Protein AF-A0A7V3A905-F1 (afdb_monomer)

Radius of gyration: 18.14 Å; Cα contacts (8 Å, |Δi|>4): 372; chains: 1; bounding box: 50×47×57 Å

Sequence (217 aa):
MPVSRWRWLVGSDVRSVKKRKPVKSRKPGTALLIIDWQRFFIDPHSPAFIRETVKVRSRLEALINLFQEARLPVLASTHSNRADDDNNFLKFYGRVIKRESKWSALAPPLNSLKNLKTFEKETYSAFESPGLCRFLKAHKIKRILLAGVQTDRCVLASALSGFDRGFEIMVAADVCSSRSKFRHRMALNLMKTSCARVLKVAELERLFRSQATDEEK

Foldseek 3Di:
DDPVPCPPVDPPVDDDDPDDDDDQALDQQEEEEAEAQFCCAPPPPHPNHQVCLVVQQVLVVVVVVLCVVSVHHYAYEFEFDDPPDPDPCCVPVVDTHHPPDSRRHHDPPVNVDPPHHYFYDNALASVRTPCPVVVSVVSNHQEYEYAYDDLLTSVLNNQVVCQVVRHAYEYQLSRHHHNDPVSSVVSLVCSVVPGYHYDHSVRSVVSNVVVVVVVVD

Structure (mmCIF, N/CA/C/O backbone):
data_AF-A0A7V3A905-F1
#
_entry.id   AF-A0A7V3A905-F1
#
loop_
_atom_site.group_PDB
_atom_site.id
_atom_site.type_symbol
_atom_site.label_atom_id
_atom_site.label_alt_id
_atom_site.label_comp_id
_atom_site.label_asym_id
_atom_site.label_entity_id
_atom_site.label_seq_id
_atom_site.pdbx_PDB_ins_code
_atom_site.Cartn_x
_atom_site.Cartn_y
_atom_site.Cartn_z
_atom_site.occupancy
_atom_site.B_iso_or_equiv
_atom_site.auth_seq_id
_atom_site.auth_comp_id
_atom_site.auth_asym_id
_atom_site.auth_atom_id
_atom_site.pdbx_PDB_model_num
ATOM 1 N N . MET A 1 1 ? -6.348 28.585 -3.015 1.00 37.66 1 MET A N 1
ATOM 2 C CA . MET A 1 1 ? -7.689 29.123 -2.692 1.00 37.66 1 MET A CA 1
ATOM 3 C C . MET A 1 1 ? -8.168 28.517 -1.376 1.00 37.66 1 MET A C 1
ATOM 5 O O . MET A 1 1 ? -8.061 27.302 -1.238 1.00 37.66 1 MET A O 1
ATOM 9 N N . PRO A 1 2 ? -8.616 29.312 -0.390 1.00 39.47 2 PRO A N 1
ATOM 10 C CA . PRO A 1 2 ? -9.008 28.792 0.915 1.00 39.47 2 PRO A CA 1
ATOM 11 C C . PRO A 1 2 ? -10.375 28.092 0.847 1.00 39.47 2 PRO A C 1
ATOM 13 O O . PRO A 1 2 ? -11.338 28.610 0.289 1.00 39.47 2 PRO A O 1
ATOM 16 N N . VAL A 1 3 ? -10.451 26.903 1.448 1.00 49.06 3 VAL A N 1
ATOM 17 C CA . VAL A 1 3 ? -11.607 25.977 1.470 1.00 49.06 3 VAL A CA 1
ATOM 18 C C . VAL A 1 3 ? -12.817 26.544 2.246 1.00 49.06 3 VAL A C 1
ATOM 20 O O . VAL A 1 3 ? -13.879 25.933 2.307 1.00 49.06 3 VAL A O 1
ATOM 23 N N . SER A 1 4 ? -12.693 27.735 2.837 1.00 47.28 4 SER A N 1
ATOM 24 C CA . SER A 1 4 ? -13.707 28.362 3.691 1.00 47.28 4 SER A CA 1
ATOM 25 C C . SER A 1 4 ? -14.954 28.856 2.947 1.00 47.28 4 SER A C 1
ATOM 27 O O . SER A 1 4 ? -15.984 29.056 3.587 1.00 47.28 4 SER A O 1
ATOM 29 N N . ARG A 1 5 ? -14.902 29.021 1.618 1.00 42.28 5 ARG A N 1
ATOM 30 C CA . ARG A 1 5 ? -15.988 29.647 0.839 1.00 42.28 5 ARG A CA 1
ATOM 31 C C . ARG A 1 5 ? -17.140 28.702 0.453 1.00 42.28 5 ARG A C 1
ATOM 33 O O . ARG A 1 5 ? -18.220 29.177 0.136 1.00 42.28 5 ARG A O 1
ATOM 40 N N . TRP A 1 6 ? -16.954 27.383 0.546 1.00 50.66 6 TRP A N 1
ATOM 41 C CA . TRP A 1 6 ? -17.965 26.381 0.149 1.00 50.66 6 TRP A CA 1
ATOM 42 C C . TRP A 1 6 ? -18.981 26.037 1.241 1.00 50.66 6 TRP A C 1
ATOM 44 O O . TRP A 1 6 ? -19.953 25.330 1.000 1.00 50.66 6 TRP A O 1
ATOM 54 N N . ARG A 1 7 ? -18.762 26.525 2.463 1.00 47.62 7 ARG A N 1
ATOM 55 C CA . ARG A 1 7 ? -19.517 26.102 3.647 1.00 47.62 7 ARG A CA 1
ATOM 56 C C . ARG A 1 7 ? -20.931 26.697 3.731 1.00 47.62 7 ARG A C 1
ATOM 58 O O . ARG A 1 7 ? -21.719 26.220 4.535 1.00 47.62 7 ARG A O 1
ATOM 65 N N . TRP A 1 8 ? -21.234 27.691 2.896 1.00 47.66 8 TRP A N 1
ATOM 66 C CA . TRP A 1 8 ? -22.524 28.390 2.842 1.00 47.66 8 TRP A CA 1
ATOM 67 C C . TRP A 1 8 ? -23.390 28.006 1.631 1.00 47.66 8 TRP A C 1
ATOM 69 O O . TRP A 1 8 ? -24.522 28.456 1.541 1.00 47.66 8 TRP A O 1
ATOM 79 N N . LEU A 1 9 ? -22.881 27.169 0.716 1.00 51.94 9 LEU A N 1
ATOM 80 C CA . LEU A 1 9 ? -23.610 26.708 -0.480 1.00 51.94 9 LEU A CA 1
ATOM 81 C C . LEU A 1 9 ? -24.230 25.312 -0.316 1.00 51.94 9 LEU A C 1
ATOM 83 O O . LEU A 1 9 ? -24.780 24.758 -1.262 1.00 51.94 9 LEU A O 1
ATOM 87 N N . VAL A 1 10 ? -24.116 24.715 0.868 1.00 57.34 10 VAL A N 1
ATOM 88 C CA . VAL A 1 10 ? -24.663 23.388 1.149 1.00 57.34 10 VAL A CA 1
ATOM 89 C C . VAL A 1 10 ? -26.077 23.551 1.696 1.00 57.34 10 VAL A C 1
ATOM 91 O O . VAL A 1 10 ? -26.247 23.962 2.842 1.00 57.34 10 VAL A O 1
ATOM 94 N N . GLY A 1 11 ? -27.077 23.279 0.850 1.00 57.03 11 GLY A N 1
ATOM 95 C CA . GLY A 1 11 ? -28.489 23.237 1.240 1.00 57.03 11 GLY A CA 1
ATOM 96 C C . GLY A 1 11 ? -28.767 22.204 2.342 1.00 57.03 11 GLY A C 1
ATOM 97 O O . GLY A 1 11 ? -27.899 21.398 2.689 1.00 57.03 11 GLY A O 1
ATOM 98 N N . SER A 1 12 ? -29.987 22.215 2.886 1.00 62.53 12 SER A N 1
ATOM 99 C CA . SER A 1 12 ? -30.439 21.344 3.990 1.00 62.53 12 SER A CA 1
ATOM 100 C C . SER A 1 12 ? -30.233 19.844 3.749 1.00 62.53 12 SER A C 1
ATOM 102 O O . SER A 1 12 ? -30.140 19.081 4.711 1.00 62.53 12 SER A O 1
ATOM 104 N N . ASP A 1 13 ? -30.094 19.432 2.489 1.00 71.94 13 ASP A N 1
ATOM 105 C CA . ASP A 1 13 ? -29.938 18.033 2.083 1.00 71.94 13 ASP A CA 1
ATOM 106 C C . ASP A 1 13 ? -28.505 17.505 2.254 1.00 71.94 13 ASP A C 1
ATOM 108 O O . ASP A 1 13 ? -28.251 16.308 2.099 1.00 71.94 13 ASP A O 1
ATOM 112 N N . VAL A 1 14 ? -27.542 18.367 2.609 1.00 68.12 14 VAL A N 1
ATOM 113 C CA . VAL A 1 14 ? -26.149 17.962 2.822 1.00 68.12 14 VAL A CA 1
ATOM 114 C C . VAL A 1 14 ? -25.775 18.014 4.297 1.00 68.12 14 VAL A C 1
ATOM 116 O O . VAL A 1 14 ? -25.566 19.066 4.906 1.00 68.12 14 VAL A O 1
ATOM 119 N N . ARG A 1 15 ? -25.591 16.828 4.880 1.00 70.50 15 ARG A N 1
ATOM 120 C CA . ARG A 1 15 ? -25.125 16.680 6.259 1.00 70.50 15 ARG A CA 1
ATOM 121 C C . ARG A 1 15 ? -23.678 17.162 6.399 1.00 70.50 15 ARG A C 1
ATOM 123 O O . ARG A 1 15 ? -22.740 16.492 5.970 1.00 70.50 15 ARG A O 1
ATOM 130 N N . SER A 1 16 ? -23.479 18.287 7.084 1.00 65.50 16 SER A N 1
ATOM 131 C CA . SER A 1 16 ? -22.139 18.775 7.425 1.00 65.50 16 SER A CA 1
ATOM 132 C C . SER A 1 16 ? -21.606 18.131 8.714 1.00 65.50 16 SER A C 1
ATOM 134 O O . SER A 1 16 ? -22.307 18.001 9.719 1.00 65.50 16 SER A O 1
ATOM 136 N N . VAL A 1 17 ? -20.331 17.728 8.712 1.00 62.97 17 VAL A N 1
ATOM 137 C CA . VAL A 1 17 ? -19.617 17.297 9.926 1.00 62.97 17 VAL A CA 1
ATOM 138 C C . VAL A 1 17 ? -18.623 18.390 10.312 1.00 62.97 17 VAL A C 1
ATOM 140 O O . VAL A 1 17 ? -17.731 18.722 9.536 1.00 62.97 17 VAL A O 1
ATOM 143 N N . LYS A 1 18 ? -18.759 18.946 11.526 1.00 54.75 18 LYS A N 1
ATOM 144 C CA . LYS A 1 18 ? -18.011 20.139 11.970 1.00 54.75 18 LYS A CA 1
ATOM 145 C C . LYS A 1 18 ? -16.478 19.954 11.983 1.00 54.75 18 LYS A C 1
ATOM 147 O O . LYS A 1 18 ? -15.775 20.941 11.780 1.00 54.75 18 LYS A O 1
ATOM 152 N N . LYS A 1 19 ? -15.954 18.732 12.209 1.00 61.25 19 LYS A N 1
ATOM 153 C CA . LYS A 1 19 ? -14.511 18.373 12.184 1.00 61.25 19 LYS A CA 1
ATOM 154 C C . LYS A 1 19 ? -14.293 16.879 11.868 1.00 61.25 19 LYS A C 1
ATOM 156 O O . LYS A 1 19 ? -15.105 16.043 12.265 1.00 61.25 19 LYS A O 1
ATOM 161 N N . ARG A 1 20 ? -13.171 16.516 11.217 1.00 64.12 20 ARG A N 1
ATOM 162 C CA . ARG A 1 20 ? -12.731 15.105 11.094 1.00 64.12 20 ARG A CA 1
ATOM 163 C C . ARG A 1 20 ? -12.525 14.530 12.509 1.00 64.12 20 ARG A C 1
ATOM 165 O O . ARG A 1 20 ? -11.814 15.136 13.306 1.00 64.12 20 ARG A O 1
ATOM 172 N N . LYS A 1 21 ? -13.133 13.375 12.822 1.00 66.94 21 LYS A N 1
ATOM 173 C CA . LYS A 1 21 ? -12.984 12.675 14.122 1.00 66.94 21 LYS A CA 1
ATOM 174 C C . LYS A 1 21 ? -11.497 12.401 14.443 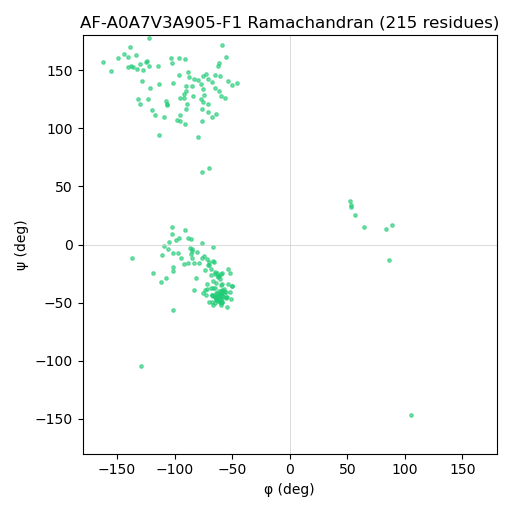1.00 66.94 21 LYS A C 1
ATOM 176 O O . LYS A 1 21 ? -10.693 12.403 13.517 1.00 66.94 21 LYS A O 1
ATOM 181 N N . PRO A 1 22 ? -11.076 12.127 15.686 1.00 66.75 22 PRO A N 1
ATOM 182 C CA . PRO A 1 22 ? -9.696 11.706 15.972 1.00 66.75 22 PRO A CA 1
ATOM 183 C C . PRO A 1 22 ? -9.326 10.378 15.284 1.00 66.75 22 PRO A C 1
ATOM 185 O O . PRO A 1 22 ? -10.206 9.597 14.914 1.00 66.75 22 PRO A O 1
ATOM 188 N N . VAL A 1 23 ? -8.024 10.150 15.060 1.00 68.56 23 VAL A N 1
ATOM 189 C CA . VAL A 1 23 ? -7.515 8.899 14.472 1.00 68.56 23 VAL A CA 1
ATOM 190 C C . VAL A 1 23 ? -7.674 7.798 15.512 1.00 68.56 23 VAL A C 1
ATOM 192 O O . VAL A 1 23 ? -7.109 7.877 16.598 1.00 68.56 23 VAL A O 1
ATOM 195 N N . LYS A 1 24 ? -8.418 6.749 15.183 1.00 68.81 24 LYS A N 1
ATOM 196 C CA . LYS A 1 24 ? -8.423 5.518 15.971 1.00 68.81 24 LYS A CA 1
ATOM 197 C C . LYS A 1 24 ? -7.463 4.593 15.243 1.00 68.81 24 LYS A C 1
ATOM 199 O O . LYS A 1 24 ? -7.815 4.170 14.154 1.00 68.81 24 LYS A O 1
ATOM 204 N N . SER A 1 25 ? -6.264 4.313 15.742 1.00 64.75 25 SER A N 1
ATOM 205 C CA . SER A 1 25 ? -5.291 3.483 15.006 1.00 64.75 25 SER A CA 1
ATOM 206 C C . SER A 1 25 ? -5.056 2.129 15.673 1.00 64.75 25 SER A C 1
ATOM 208 O O . SER A 1 25 ? -4.929 1.144 14.955 1.00 64.75 25 SER A O 1
ATOM 210 N N . ARG A 1 26 ? -5.141 2.039 17.006 1.00 69.81 26 ARG A N 1
ATOM 211 C CA . ARG A 1 26 ? -4.870 0.809 17.769 1.00 69.81 26 ARG A CA 1
ATOM 212 C C . ARG A 1 26 ? -6.090 -0.083 18.041 1.00 69.81 26 ARG A C 1
ATOM 214 O O . ARG A 1 26 ? -5.930 -1.253 18.343 1.00 69.81 26 ARG A O 1
ATOM 221 N N . LYS A 1 27 ? -7.320 0.427 17.899 1.00 71.31 27 LYS A N 1
ATOM 222 C CA . LYS A 1 27 ? -8.526 -0.364 18.227 1.00 71.31 27 LYS A CA 1
ATOM 223 C C . LYS A 1 27 ? -8.672 -1.629 17.355 1.00 71.31 27 LYS A C 1
ATOM 225 O O . LYS A 1 27 ? -8.320 -1.554 16.171 1.00 71.31 27 LYS A O 1
ATOM 230 N N . PRO A 1 28 ? -9.343 -2.690 17.844 1.00 74.81 28 PRO A N 1
ATOM 231 C CA . PRO A 1 28 ? -9.780 -3.820 17.024 1.00 74.81 28 PRO A CA 1
ATOM 232 C C . PRO A 1 28 ? -10.451 -3.383 15.712 1.00 74.81 28 PRO A C 1
ATOM 234 O O . PRO A 1 28 ? -11.204 -2.403 15.664 1.00 74.81 28 PRO A O 1
ATOM 237 N N . GLY A 1 29 ? -10.141 -4.082 14.620 1.00 88.00 29 GLY A N 1
ATOM 238 C CA . GLY A 1 29 ? -10.606 -3.726 13.278 1.00 88.00 29 GLY A CA 1
ATOM 239 C C . GLY A 1 29 ? -9.695 -2.760 12.504 1.00 88.00 29 GLY A C 1
ATOM 240 O O . GLY A 1 29 ? -10.166 -2.155 11.539 1.00 88.00 29 GLY A O 1
ATOM 241 N N . THR A 1 30 ? -8.431 -2.584 12.910 1.00 95.31 30 THR A N 1
ATOM 242 C CA . THR A 1 30 ? -7.376 -1.971 12.076 1.00 95.31 30 THR A CA 1
ATOM 243 C C . THR A 1 30 ? -6.476 -3.057 11.489 1.00 95.31 30 THR A C 1
ATOM 245 O O . THR A 1 30 ? -6.097 -3.965 12.218 1.00 95.31 30 THR A O 1
ATOM 248 N N . ALA A 1 31 ? -6.072 -2.933 10.224 1.00 97.69 31 ALA A N 1
ATOM 249 C CA . ALA A 1 31 ? -5.008 -3.743 9.623 1.00 97.69 31 ALA A CA 1
ATOM 250 C C . ALA A 1 31 ? -3.932 -2.864 8.962 1.00 97.69 31 ALA A C 1
ATOM 252 O O . ALA A 1 31 ? -4.234 -1.775 8.467 1.00 97.69 31 ALA A O 1
ATOM 253 N N . LEU A 1 32 ? -2.690 -3.348 8.937 1.00 98.25 32 LEU A N 1
ATOM 254 C CA . LEU A 1 32 ? -1.604 -2.813 8.113 1.00 98.25 32 LEU A CA 1
ATOM 255 C C . LEU A 1 32 ? -1.599 -3.567 6.783 1.00 98.25 32 LEU A C 1
ATOM 257 O O . LEU A 1 32 ? -1.530 -4.792 6.781 1.00 98.25 32 LEU A O 1
ATOM 261 N N . LEU A 1 33 ? -1.661 -2.850 5.662 1.00 98.88 33 LEU A N 1
ATOM 262 C CA . LEU A 1 33 ? -1.535 -3.412 4.320 1.00 98.88 33 LEU A CA 1
ATOM 263 C C . LEU A 1 33 ? -0.297 -2.829 3.634 1.00 98.88 33 LEU A C 1
ATOM 265 O O . LEU A 1 33 ? -0.252 -1.642 3.298 1.00 98.88 33 LEU A O 1
ATOM 269 N N . ILE A 1 34 ? 0.705 -3.681 3.430 1.00 98.88 34 ILE A N 1
ATOM 270 C CA . ILE A 1 34 ? 1.980 -3.323 2.810 1.00 98.88 34 ILE A CA 1
ATOM 271 C C . ILE A 1 34 ? 1.901 -3.652 1.321 1.00 98.88 34 ILE A C 1
ATOM 273 O O . ILE A 1 34 ? 1.831 -4.814 0.925 1.00 98.88 34 ILE A O 1
ATOM 277 N N . ILE A 1 35 ? 1.886 -2.612 0.496 1.00 98.88 35 ILE A N 1
ATOM 278 C CA . ILE A 1 35 ? 1.638 -2.716 -0.937 1.00 98.88 35 ILE A CA 1
ATOM 279 C C . ILE A 1 35 ? 2.951 -2.933 -1.684 1.00 98.88 35 ILE A C 1
ATOM 281 O O . ILE A 1 35 ? 3.852 -2.092 -1.631 1.00 98.88 35 ILE A O 1
ATOM 285 N N . ASP A 1 36 ? 3.019 -4.052 -2.402 1.00 98.50 36 ASP A N 1
ATOM 286 C CA . ASP A 1 36 ? 4.005 -4.371 -3.436 1.00 98.50 36 ASP A CA 1
ATOM 287 C C . ASP A 1 36 ? 5.466 -4.200 -2.985 1.00 98.50 36 ASP A C 1
ATOM 289 O O . ASP A 1 36 ? 6.333 -3.786 -3.754 1.00 98.50 36 ASP A O 1
ATOM 293 N N . TRP A 1 37 ? 5.778 -4.538 -1.730 1.00 98.62 37 TRP A N 1
ATOM 294 C CA . TRP A 1 37 ? 7.157 -4.554 -1.223 1.00 98.62 37 TRP A CA 1
ATOM 295 C C . TRP A 1 37 ? 7.910 -5.798 -1.727 1.00 98.62 37 TRP A C 1
ATOM 297 O O . TRP A 1 37 ? 8.300 -6.689 -0.972 1.00 98.62 37 TRP A O 1
ATOM 307 N N . GLN A 1 38 ? 8.049 -5.881 -3.048 1.00 98.38 38 GLN A N 1
ATOM 308 C CA . GLN A 1 38 ? 8.611 -7.004 -3.791 1.00 98.38 38 GLN A CA 1
ATOM 309 C C . GLN A 1 38 ? 10.036 -6.713 -4.245 1.00 98.38 38 GLN A C 1
ATOM 311 O O . GLN A 1 38 ? 10.411 -5.559 -4.466 1.00 98.38 38 GLN A O 1
ATOM 316 N N . ARG A 1 39 ? 10.825 -7.764 -4.484 1.00 98.31 39 ARG A N 1
ATOM 317 C CA . ARG A 1 39 ? 12.195 -7.652 -5.003 1.00 98.31 39 ARG A CA 1
ATOM 318 C C . ARG A 1 39 ? 12.271 -6.769 -6.244 1.00 98.31 39 ARG A C 1
ATOM 320 O O . ARG A 1 39 ? 13.206 -5.988 -6.361 1.00 98.31 39 ARG A O 1
ATOM 327 N N . PHE A 1 40 ? 11.262 -6.804 -7.115 1.00 97.81 40 PHE A N 1
ATOM 328 C CA . PHE A 1 40 ? 11.195 -5.922 -8.281 1.00 97.81 40 PHE A CA 1
ATOM 329 C C . PHE A 1 40 ? 11.336 -4.425 -7.953 1.00 97.81 40 PHE A C 1
ATOM 331 O O . PHE A 1 40 ? 11.919 -3.680 -8.734 1.00 97.81 40 PHE A O 1
ATOM 338 N N . PHE A 1 41 ? 10.841 -3.956 -6.811 1.00 97.94 41 PHE A N 1
ATOM 339 C CA . PHE A 1 41 ? 10.912 -2.538 -6.444 1.00 97.94 41 PHE A CA 1
ATOM 340 C C . PHE A 1 41 ? 12.024 -2.224 -5.435 1.00 97.94 41 PHE A C 1
ATOM 342 O O . PHE A 1 41 ? 12.426 -1.064 -5.326 1.00 97.94 41 PHE A O 1
ATOM 349 N N . ILE A 1 42 ? 12.519 -3.236 -4.715 1.00 97.88 42 ILE A N 1
ATOM 350 C CA . ILE A 1 42 ? 13.437 -3.079 -3.574 1.00 97.88 42 ILE A CA 1
ATOM 351 C C . ILE A 1 42 ? 14.878 -3.510 -3.893 1.00 97.88 42 ILE A C 1
ATOM 353 O O . ILE A 1 42 ? 15.813 -2.986 -3.299 1.00 97.88 42 ILE A O 1
ATOM 357 N N . ASP A 1 43 ? 15.082 -4.449 -4.816 1.00 97.62 43 ASP A N 1
ATOM 358 C CA . ASP A 1 43 ? 16.411 -4.964 -5.163 1.00 97.62 43 ASP A CA 1
ATOM 359 C C . ASP A 1 43 ? 17.165 -3.954 -6.058 1.00 97.62 43 ASP A C 1
ATOM 361 O O . ASP A 1 43 ? 16.626 -3.588 -7.108 1.00 97.62 43 ASP A O 1
ATOM 365 N N . PRO A 1 44 ? 18.388 -3.506 -5.700 1.00 97.00 44 PRO A N 1
ATOM 366 C CA . PRO A 1 44 ? 19.169 -2.560 -6.502 1.00 97.00 44 PRO A CA 1
ATOM 367 C C . PRO A 1 44 ? 19.482 -3.023 -7.927 1.00 97.00 44 PRO A C 1
ATOM 369 O O . PRO A 1 44 ? 19.682 -2.185 -8.804 1.00 97.00 44 PRO A O 1
ATOM 372 N N . HIS A 1 45 ? 19.497 -4.336 -8.174 1.00 96.31 45 HIS A N 1
ATOM 373 C CA . HIS A 1 45 ? 19.723 -4.904 -9.504 1.00 96.31 45 HIS A CA 1
ATOM 374 C C . HIS A 1 45 ? 18.443 -4.985 -10.345 1.00 96.31 45 HIS A C 1
ATOM 376 O O . HIS A 1 45 ? 18.485 -5.394 -11.506 1.00 96.31 45 HIS A O 1
ATOM 382 N N . SER A 1 46 ? 17.288 -4.625 -9.780 1.00 96.00 46 SER A N 1
ATOM 383 C CA . SER A 1 46 ? 16.039 -4.589 -10.528 1.00 96.00 46 SER A CA 1
ATOM 384 C C . SER A 1 46 ? 15.966 -3.350 -11.426 1.00 96.00 46 SER A C 1
ATOM 386 O O . SER A 1 46 ? 16.204 -2.230 -10.964 1.00 96.00 46 SER A O 1
ATOM 388 N N . PRO A 1 47 ? 15.482 -3.476 -12.675 1.00 90.31 47 PRO A N 1
ATOM 389 C CA . PRO A 1 47 ? 15.253 -2.315 -13.534 1.00 90.31 47 PRO A CA 1
ATOM 390 C C . PRO A 1 47 ? 14.142 -1.382 -13.012 1.00 90.31 47 PRO A C 1
ATOM 392 O O . PRO A 1 47 ? 13.996 -0.242 -13.469 1.00 90.31 47 PRO A O 1
ATOM 395 N N . ALA A 1 48 ? 13.329 -1.856 -12.064 1.00 94.69 48 ALA A N 1
ATOM 396 C CA . ALA A 1 48 ? 12.271 -1.092 -11.415 1.00 94.69 48 ALA A CA 1
ATOM 397 C C . ALA A 1 48 ? 12.643 -0.589 -10.009 1.00 94.69 48 ALA A C 1
ATOM 399 O O . ALA A 1 48 ? 11.783 -0.017 -9.335 1.00 94.69 48 ALA A O 1
ATOM 400 N N . PHE A 1 49 ? 13.911 -0.730 -9.595 1.00 97.31 49 PHE A N 1
ATOM 401 C CA . PHE A 1 49 ? 14.380 -0.331 -8.270 1.00 97.31 49 PHE A CA 1
ATOM 402 C C . PHE A 1 49 ? 13.968 1.101 -7.906 1.00 97.31 49 PHE A C 1
ATOM 404 O O . PHE A 1 49 ? 14.033 2.037 -8.720 1.00 97.31 49 PHE A O 1
ATOM 411 N N . ILE A 1 50 ? 13.534 1.265 -6.658 1.00 97.56 50 ILE A N 1
ATOM 412 C CA . ILE A 1 50 ? 13.161 2.540 -6.059 1.00 97.56 50 ILE A CA 1
ATOM 413 C C . ILE A 1 50 ? 14.171 2.842 -4.960 1.00 97.56 50 ILE A C 1
ATOM 415 O O . ILE A 1 50 ? 13.993 2.437 -3.814 1.00 97.56 50 ILE A O 1
ATOM 419 N N . ARG A 1 51 ? 15.214 3.607 -5.296 1.00 96.56 51 ARG A N 1
ATOM 420 C CA . ARG A 1 51 ? 16.344 3.903 -4.397 1.00 96.56 51 ARG A CA 1
ATOM 421 C C . ARG A 1 51 ? 15.938 4.395 -3.008 1.00 96.56 51 ARG A C 1
ATOM 423 O O . ARG A 1 51 ? 16.586 4.071 -2.020 1.00 96.56 51 ARG A O 1
ATOM 430 N N . GLU A 1 52 ? 14.859 5.167 -2.912 1.00 95.25 52 GLU A N 1
ATOM 431 C CA . GLU A 1 52 ? 14.442 5.741 -1.629 1.00 95.25 52 GLU A CA 1
ATOM 432 C C . GLU A 1 52 ? 13.884 4.703 -0.640 1.00 95.25 52 GLU A C 1
ATOM 434 O O . GLU A 1 52 ? 13.861 4.971 0.559 1.00 95.25 52 GLU A O 1
ATOM 439 N N . THR A 1 53 ? 13.542 3.494 -1.102 1.00 96.50 53 THR A N 1
ATOM 440 C CA . THR A 1 53 ? 13.106 2.387 -0.231 1.00 96.50 53 THR A CA 1
ATOM 441 C C . THR A 1 53 ? 14.188 1.955 0.759 1.00 96.50 53 THR A C 1
ATOM 443 O O . THR A 1 53 ? 13.861 1.579 1.883 1.00 96.50 53 THR A O 1
ATOM 446 N N . VAL A 1 54 ? 15.472 2.130 0.414 1.00 95.56 54 VAL A N 1
ATOM 447 C CA . VAL A 1 54 ? 16.616 1.874 1.309 1.00 95.56 54 VAL A CA 1
ATOM 448 C C . VAL A 1 54 ? 16.493 2.670 2.610 1.00 95.56 54 VAL A C 1
ATOM 450 O O . VAL A 1 54 ? 16.726 2.142 3.691 1.00 95.56 54 VAL A O 1
ATOM 453 N N . LYS A 1 55 ? 16.060 3.934 2.526 1.00 93.88 55 LYS A N 1
ATOM 454 C CA . LYS A 1 55 ? 15.924 4.833 3.688 1.00 93.88 55 LYS A CA 1
ATOM 455 C C . LYS A 1 55 ? 14.667 4.573 4.507 1.00 93.88 55 LYS A C 1
ATOM 457 O O . LYS A 1 55 ? 14.527 5.113 5.604 1.00 93.88 55 LYS A O 1
ATOM 462 N N . VAL A 1 56 ? 13.720 3.839 3.933 1.00 95.50 56 VAL A N 1
ATOM 463 C CA . VAL A 1 56 ? 12.379 3.633 4.476 1.00 95.50 56 VAL A CA 1
ATOM 464 C C . VAL A 1 56 ? 12.245 2.266 5.147 1.00 95.50 56 VAL A C 1
ATOM 466 O O . VAL A 1 56 ? 11.428 2.113 6.052 1.00 95.50 56 VAL A O 1
ATOM 469 N N . ARG A 1 57 ? 13.093 1.301 4.782 1.00 96.25 57 ARG A N 1
ATOM 470 C CA . ARG A 1 57 ? 13.056 -0.070 5.299 1.00 96.25 57 ARG A CA 1
ATOM 471 C C . ARG A 1 57 ? 13.020 -0.167 6.830 1.00 96.25 57 ARG A C 1
ATOM 473 O O . ARG A 1 57 ? 12.166 -0.873 7.348 1.00 96.25 57 ARG A O 1
ATOM 480 N N . SER A 1 58 ? 13.867 0.564 7.556 1.00 96.06 58 SER A N 1
ATOM 481 C CA . SER A 1 58 ? 13.871 0.508 9.030 1.00 96.06 58 SER A CA 1
ATOM 482 C C . SER A 1 58 ? 12.566 1.021 9.652 1.00 96.06 58 SER A C 1
ATOM 484 O O . SER A 1 58 ? 12.101 0.494 10.657 1.00 96.06 58 SER A O 1
ATOM 486 N N . ARG A 1 59 ? 11.917 2.012 9.025 1.00 97.19 59 ARG A N 1
ATOM 487 C CA . ARG A 1 59 ? 10.593 2.494 9.454 1.00 97.19 59 ARG A CA 1
ATOM 488 C C . ARG A 1 59 ? 9.491 1.492 9.133 1.00 97.19 59 ARG A C 1
ATOM 490 O O . ARG A 1 59 ? 8.538 1.387 9.897 1.00 97.19 59 ARG A O 1
ATOM 497 N N . LEU A 1 60 ? 9.615 0.758 8.026 1.00 98.06 60 LEU A N 1
ATOM 498 C CA . LEU A 1 60 ? 8.717 -0.353 7.718 1.00 98.06 60 LEU A CA 1
ATOM 499 C C . LEU A 1 60 ? 8.836 -1.462 8.770 1.00 98.06 60 LEU A C 1
ATOM 501 O O . LEU A 1 60 ? 7.812 -1.935 9.249 1.00 98.06 60 LEU A O 1
ATOM 505 N N . GLU A 1 61 ? 10.059 -1.832 9.157 1.00 97.19 61 GLU A N 1
ATOM 506 C CA . GLU A 1 61 ? 10.328 -2.810 10.222 1.00 97.19 61 GLU A CA 1
ATOM 507 C C . GLU A 1 61 ? 9.708 -2.364 11.557 1.00 97.19 61 GLU A C 1
ATOM 509 O O . GLU A 1 61 ? 8.928 -3.109 12.147 1.00 97.19 61 GLU A O 1
ATOM 514 N N . ALA A 1 62 ? 9.941 -1.115 11.974 1.00 95.38 62 ALA A N 1
ATOM 515 C CA . ALA A 1 62 ? 9.321 -0.553 13.177 1.00 95.38 62 ALA A CA 1
ATOM 516 C C . ALA A 1 62 ? 7.782 -0.567 13.114 1.00 95.38 62 ALA A C 1
ATOM 518 O O . ALA A 1 62 ? 7.115 -0.909 14.089 1.00 95.38 62 ALA A O 1
ATOM 519 N N . LEU A 1 63 ? 7.202 -0.240 11.954 1.00 96.19 63 LEU A N 1
ATOM 520 C CA . LEU A 1 63 ? 5.753 -0.245 11.772 1.00 96.19 63 LEU A CA 1
ATOM 521 C C . LEU A 1 63 ? 5.156 -1.662 11.819 1.00 96.19 63 LEU A C 1
ATOM 523 O O . LEU A 1 63 ? 4.063 -1.840 12.354 1.00 96.19 63 LEU A O 1
ATOM 527 N N . ILE A 1 64 ? 5.855 -2.662 11.275 1.00 97.19 64 ILE A N 1
ATOM 528 C CA . ILE A 1 64 ? 5.453 -4.072 11.373 1.00 97.19 64 ILE A CA 1
ATOM 529 C C . ILE A 1 64 ? 5.448 -4.507 12.840 1.00 97.19 64 ILE A C 1
ATOM 531 O O . ILE A 1 64 ? 4.436 -5.042 13.297 1.00 97.19 64 ILE A O 1
ATOM 535 N N . ASN A 1 65 ? 6.523 -4.216 13.579 1.00 95.12 65 ASN A N 1
ATOM 536 C CA . ASN A 1 65 ? 6.633 -4.559 14.998 1.00 95.12 65 ASN A CA 1
ATOM 537 C C . ASN A 1 65 ? 5.503 -3.917 15.809 1.00 95.12 65 ASN A C 1
ATOM 539 O O . ASN A 1 65 ? 4.821 -4.609 16.560 1.00 95.12 65 ASN A O 1
ATOM 543 N N . LEU A 1 66 ? 5.206 -2.637 15.561 1.00 93.25 66 LEU A N 1
ATOM 544 C CA . LEU A 1 66 ? 4.113 -1.925 16.226 1.00 93.25 66 LEU A CA 1
ATOM 545 C C . LEU A 1 66 ? 2.749 -2.618 16.039 1.00 93.25 66 LEU A C 1
ATOM 547 O O . LEU A 1 66 ? 1.943 -2.679 16.968 1.00 93.25 66 LEU A O 1
ATOM 551 N N . PHE A 1 67 ? 2.468 -3.141 14.841 1.00 95.00 67 PHE A N 1
ATOM 552 C CA . PHE A 1 67 ? 1.228 -3.878 14.581 1.00 95.00 67 PHE A CA 1
ATOM 553 C C . PHE A 1 67 ? 1.235 -5.270 15.218 1.00 95.00 67 PHE A C 1
ATOM 555 O O . PHE A 1 67 ? 0.210 -5.685 15.760 1.00 95.00 67 PHE A O 1
ATOM 562 N N . GLN A 1 68 ? 2.369 -5.971 15.198 1.00 93.94 68 GLN A N 1
ATOM 563 C CA . GLN A 1 68 ? 2.505 -7.294 15.811 1.00 93.94 68 GLN A CA 1
ATOM 564 C C . GLN A 1 68 ? 2.380 -7.244 17.339 1.00 93.94 68 GLN A C 1
ATOM 566 O O . GLN A 1 68 ? 1.629 -8.036 17.908 1.00 93.94 68 GLN A O 1
ATOM 571 N N . GLU A 1 69 ? 3.033 -6.283 17.996 1.00 92.56 69 GLU A N 1
ATOM 572 C CA . GLU A 1 69 ? 2.931 -6.046 19.443 1.00 92.56 69 GLU A CA 1
ATOM 573 C C . GLU A 1 69 ? 1.491 -5.730 19.861 1.00 92.56 69 GLU A C 1
ATOM 575 O O . GLU A 1 69 ? 0.991 -6.249 20.858 1.00 92.56 69 GLU A O 1
ATOM 580 N N . ALA A 1 70 ? 0.778 -4.947 19.047 1.00 90.88 70 ALA A N 1
ATOM 581 C CA . ALA A 1 70 ? -0.637 -4.649 19.252 1.00 90.88 70 ALA A CA 1
ATOM 582 C C . ALA A 1 70 ? -1.582 -5.805 18.861 1.00 90.88 70 ALA A C 1
ATOM 584 O O . ALA A 1 70 ? -2.800 -5.642 18.938 1.00 90.88 70 ALA A O 1
ATOM 585 N N . ARG A 1 71 ? -1.048 -6.955 18.416 1.00 92.62 71 ARG A N 1
ATOM 586 C CA . ARG A 1 71 ? -1.805 -8.112 17.901 1.00 92.62 71 ARG A CA 1
ATOM 587 C C . ARG A 1 71 ? -2.788 -7.734 16.783 1.00 92.62 71 ARG A C 1
ATOM 589 O O . ARG A 1 71 ? -3.868 -8.313 16.660 1.00 92.62 71 ARG A O 1
ATOM 596 N N . LEU A 1 72 ? -2.418 -6.753 15.961 1.00 94.00 72 LEU A N 1
ATOM 597 C CA . LEU A 1 72 ? -3.192 -6.301 14.810 1.00 94.00 72 LEU A CA 1
ATOM 598 C C . LEU A 1 72 ? -2.701 -6.981 13.522 1.00 94.00 72 LEU A C 1
ATOM 600 O O . LEU A 1 72 ? -1.501 -7.213 13.364 1.00 94.00 72 LEU A O 1
ATOM 604 N N . PRO A 1 73 ? -3.595 -7.272 12.559 1.00 96.31 73 PRO A N 1
ATOM 605 C CA . PRO A 1 73 ? -3.204 -7.931 11.320 1.00 96.31 73 PRO A CA 1
ATOM 606 C C . PRO A 1 73 ? -2.200 -7.122 10.493 1.00 96.31 73 PRO A C 1
ATOM 608 O O . PRO A 1 73 ? -2.421 -5.943 10.201 1.00 96.31 73 PRO A O 1
ATOM 611 N N . VAL A 1 74 ? -1.148 -7.808 10.045 1.00 98.06 74 VAL A N 1
ATOM 612 C CA . VAL A 1 74 ? -0.220 -7.353 9.006 1.00 98.06 74 VAL A CA 1
ATOM 613 C C . VAL A 1 74 ? -0.495 -8.164 7.744 1.00 98.06 74 VAL A C 1
ATOM 615 O O . VAL A 1 74 ? -0.476 -9.394 7.769 1.00 98.06 74 VAL A O 1
ATOM 618 N N . LEU A 1 75 ? -0.786 -7.468 6.652 1.00 98.75 75 LEU A N 1
ATOM 619 C CA . LEU A 1 75 ? -1.140 -8.015 5.348 1.00 98.75 75 LEU A CA 1
ATOM 620 C C . LEU A 1 75 ? -0.190 -7.453 4.290 1.00 98.75 75 LEU A C 1
ATOM 622 O O . LEU A 1 75 ? 0.349 -6.354 4.446 1.00 98.75 75 LEU A O 1
ATOM 626 N N . ALA A 1 76 ? -0.046 -8.165 3.179 1.00 98.81 76 ALA A N 1
ATOM 627 C CA . ALA A 1 76 ? 0.714 -7.694 2.028 1.00 98.81 76 ALA A CA 1
ATOM 628 C C . ALA A 1 76 ? -0.072 -7.835 0.722 1.00 98.81 76 ALA A C 1
ATOM 630 O O . ALA A 1 76 ? -0.946 -8.697 0.602 1.00 98.81 76 ALA A O 1
ATOM 631 N N . SER A 1 77 ? 0.266 -7.014 -0.271 1.00 98.75 77 SER A N 1
ATOM 632 C CA . SER A 1 77 ? -0.066 -7.291 -1.670 1.00 98.75 77 SER A CA 1
ATOM 633 C C . SER A 1 77 ? 1.185 -7.536 -2.499 1.00 98.75 77 SER A C 1
ATOM 635 O O . SER A 1 77 ? 2.257 -7.008 -2.197 1.00 98.75 77 SER A O 1
ATOM 637 N N . THR A 1 78 ? 1.023 -8.304 -3.570 1.00 98.38 78 THR A N 1
ATOM 638 C CA . THR A 1 78 ? 2.038 -8.489 -4.609 1.00 98.38 78 THR A CA 1
ATOM 639 C C . THR A 1 78 ? 1.438 -8.216 -5.976 1.00 98.38 78 THR A C 1
ATOM 641 O O . THR A 1 78 ? 0.306 -8.602 -6.253 1.00 98.38 78 THR A O 1
ATOM 644 N N . HIS A 1 79 ? 2.205 -7.567 -6.846 1.00 97.56 79 HIS A N 1
ATOM 645 C CA . HIS A 1 79 ? 1.887 -7.427 -8.258 1.00 97.56 79 HIS A CA 1
ATOM 646 C C . HIS A 1 79 ? 2.596 -8.512 -9.063 1.00 97.56 79 HIS A C 1
ATOM 648 O O . HIS A 1 79 ? 3.825 -8.619 -9.026 1.00 97.56 79 HIS A O 1
ATOM 654 N N . SER A 1 80 ? 1.833 -9.255 -9.849 1.00 94.75 80 SER A N 1
ATOM 655 C CA . SER A 1 80 ? 2.353 -10.087 -10.934 1.00 94.75 80 SER A CA 1
ATOM 656 C C . SER A 1 80 ? 1.326 -10.172 -12.051 1.00 94.75 80 SER A C 1
ATOM 658 O O . SER A 1 80 ? 0.159 -9.863 -11.854 1.00 94.75 80 SER A O 1
ATOM 660 N N . ASN A 1 81 ? 1.779 -10.540 -13.240 1.00 90.88 81 ASN A N 1
ATOM 661 C CA . ASN A 1 81 ? 0.968 -10.715 -14.434 1.00 90.88 81 ASN A CA 1
ATOM 662 C C . ASN A 1 81 ? 1.180 -12.130 -14.972 1.00 90.88 81 ASN A C 1
ATOM 664 O O . ASN A 1 81 ? 2.222 -12.749 -14.712 1.00 90.88 81 ASN A O 1
ATOM 668 N N . ARG A 1 82 ? 0.218 -12.626 -15.753 1.00 81.44 82 ARG A N 1
ATOM 669 C CA . ARG A 1 82 ? 0.415 -13.852 -16.528 1.00 81.44 82 ARG A CA 1
ATOM 670 C C . ARG A 1 82 ? 1.349 -13.547 -17.696 1.00 81.44 82 ARG A C 1
ATOM 672 O O . ARG A 1 82 ? 1.416 -12.414 -18.177 1.00 81.44 82 ARG A O 1
ATOM 679 N N . ALA A 1 83 ? 2.161 -14.529 -18.068 1.00 62.75 83 ALA A N 1
ATOM 680 C CA . ALA A 1 83 ? 3.287 -14.337 -18.980 1.00 62.75 83 ALA A CA 1
ATOM 681 C C . ALA A 1 83 ? 2.865 -14.055 -20.436 1.00 62.75 83 ALA A C 1
ATOM 683 O O . ALA A 1 83 ? 3.681 -13.549 -21.204 1.00 62.75 83 ALA A O 1
ATOM 684 N N . ASP A 1 84 ? 1.620 -14.376 -20.773 1.00 67.25 84 ASP A N 1
ATOM 685 C CA . ASP A 1 84 ? 0.966 -14.349 -22.082 1.00 67.25 84 ASP A CA 1
ATOM 686 C C . ASP A 1 84 ? -0.084 -13.230 -22.230 1.00 67.25 84 ASP A C 1
ATOM 688 O O . ASP A 1 84 ? -0.661 -13.062 -23.302 1.00 67.25 84 ASP A O 1
ATOM 692 N N . ASP A 1 85 ? -0.316 -12.430 -21.185 1.00 67.62 85 ASP A N 1
ATOM 693 C CA . ASP A 1 85 ? -1.378 -11.423 -21.198 1.00 67.62 85 ASP A CA 1
ATOM 694 C C . ASP A 1 85 ? -1.023 -10.191 -22.049 1.00 67.62 85 ASP A C 1
ATOM 696 O O . ASP A 1 85 ? -0.095 -9.435 -21.728 1.00 67.62 85 ASP A O 1
ATOM 700 N N . ASP A 1 86 ? -1.873 -9.894 -23.038 1.00 81.12 86 ASP A N 1
ATOM 701 C CA . ASP A 1 86 ? -1.946 -8.602 -23.730 1.00 81.12 86 ASP A CA 1
ATOM 702 C C . ASP A 1 86 ? -2.519 -7.501 -22.809 1.00 81.12 86 ASP A C 1
ATOM 704 O O . ASP A 1 86 ? -3.623 -6.983 -22.990 1.00 81.12 86 ASP A O 1
ATOM 708 N N . ASN A 1 87 ? -1.778 -7.157 -21.752 1.00 86.75 87 ASN A N 1
ATOM 709 C CA . ASN A 1 87 ? -2.243 -6.243 -20.709 1.00 86.75 87 ASN A CA 1
ATOM 710 C C . ASN A 1 87 ? -1.659 -4.825 -20.822 1.00 86.75 87 ASN A C 1
ATOM 712 O O . ASN A 1 87 ? -0.602 -4.570 -21.405 1.00 86.75 87 ASN A O 1
ATOM 716 N N . ASN A 1 88 ? -2.341 -3.878 -20.175 1.00 91.19 88 ASN A N 1
ATOM 717 C CA . ASN A 1 88 ? -1.950 -2.468 -20.182 1.00 91.19 88 ASN A CA 1
ATOM 718 C C . ASN A 1 88 ? -0.583 -2.206 -19.534 1.00 91.19 88 ASN A C 1
ATOM 720 O O . ASN A 1 88 ? 0.053 -1.212 -19.871 1.00 91.19 88 ASN A O 1
ATOM 724 N N . PHE A 1 89 ? -0.101 -3.067 -18.631 1.00 92.12 89 PHE A N 1
ATOM 725 C CA . PHE A 1 89 ? 1.234 -2.905 -18.050 1.00 92.12 89 PHE A CA 1
ATOM 726 C C . PHE A 1 89 ? 2.318 -3.243 -19.069 1.00 92.12 89 PHE A C 1
ATOM 728 O O . PHE A 1 89 ? 3.265 -2.470 -19.202 1.00 92.12 89 PHE A O 1
ATOM 735 N N . LEU A 1 90 ? 2.150 -4.326 -19.832 1.00 91.31 90 LEU A N 1
ATOM 736 C CA . LEU A 1 90 ? 3.050 -4.669 -20.927 1.00 91.31 90 LEU A CA 1
ATOM 737 C C . LEU A 1 90 ? 3.066 -3.556 -21.980 1.00 91.31 90 LEU A C 1
ATOM 739 O O . LEU A 1 90 ? 4.140 -3.062 -22.308 1.00 91.31 90 LEU A O 1
ATOM 743 N N . LYS A 1 91 ? 1.890 -3.094 -22.425 1.00 92.12 91 LYS A N 1
ATOM 744 C CA . LYS A 1 91 ? 1.757 -2.018 -23.426 1.00 92.12 91 LYS A CA 1
ATOM 745 C C . LYS A 1 91 ? 2.368 -0.694 -22.962 1.00 92.12 91 LYS A C 1
ATOM 747 O O . LYS A 1 91 ? 3.065 -0.034 -23.722 1.00 92.12 91 LYS A O 1
ATOM 752 N N . PHE A 1 92 ? 2.113 -0.297 -21.714 1.00 93.06 92 PHE A N 1
ATOM 753 C CA . PHE A 1 92 ? 2.522 1.014 -21.201 1.00 93.06 92 PHE A CA 1
ATOM 754 C C . PHE A 1 92 ? 3.975 1.049 -20.705 1.00 93.06 92 PHE A C 1
ATOM 756 O O . PHE A 1 92 ? 4.670 2.044 -20.893 1.00 93.06 92 PHE A O 1
ATOM 763 N N . TYR A 1 93 ? 4.445 -0.011 -20.038 1.00 91.06 93 TYR A N 1
ATOM 764 C CA . TYR A 1 93 ? 5.789 -0.066 -19.444 1.00 91.06 93 TYR A CA 1
ATOM 765 C C . TYR A 1 93 ? 6.804 -0.870 -20.266 1.00 91.06 93 TYR A C 1
ATOM 767 O O . TYR A 1 93 ? 7.987 -0.911 -19.902 1.00 91.06 93 TYR A O 1
ATOM 775 N N . GLY A 1 94 ? 6.355 -1.551 -21.324 1.00 90.50 94 GLY A N 1
ATOM 776 C CA . GLY A 1 94 ? 7.170 -2.475 -22.113 1.00 90.50 94 GLY A CA 1
ATOM 777 C C . GLY A 1 94 ? 7.636 -3.700 -21.322 1.00 90.50 94 GLY A C 1
ATOM 778 O O . GLY A 1 94 ? 8.610 -4.339 -21.706 1.00 90.50 94 GLY A O 1
ATOM 779 N N . ARG A 1 95 ? 7.032 -3.977 -20.156 1.00 89.38 95 ARG A N 1
ATOM 780 C CA . ARG A 1 95 ? 7.435 -5.069 -19.258 1.00 89.38 95 ARG A CA 1
ATOM 781 C C . ARG A 1 95 ? 6.347 -5.424 -18.255 1.00 89.38 95 ARG A C 1
ATOM 783 O O . ARG A 1 95 ? 5.544 -4.577 -17.870 1.00 89.38 95 ARG A O 1
ATOM 790 N N . VAL A 1 96 ? 6.422 -6.649 -17.750 1.00 92.06 96 VAL A N 1
ATOM 791 C CA . VAL A 1 96 ? 5.569 -7.176 -16.679 1.00 92.06 96 VAL A CA 1
ATOM 792 C C . VAL A 1 96 ? 6.402 -7.909 -15.629 1.00 92.06 96 VAL A C 1
ATOM 794 O O . VAL A 1 96 ? 7.548 -8.285 -15.883 1.00 92.06 96 VAL A O 1
ATOM 797 N N . ILE A 1 97 ? 5.822 -8.126 -14.448 1.00 94.06 97 ILE A N 1
ATOM 798 C CA . ILE A 1 97 ? 6.393 -9.011 -13.427 1.00 94.06 97 ILE A CA 1
ATOM 799 C C . ILE A 1 97 ? 5.735 -10.379 -13.602 1.00 94.06 97 ILE A C 1
ATOM 801 O O . ILE A 1 97 ? 4.568 -10.537 -13.256 1.00 94.06 97 ILE A O 1
ATOM 805 N N . LYS A 1 98 ? 6.455 -11.367 -14.136 1.00 92.88 98 LYS A N 1
ATOM 806 C CA . LYS A 1 98 ? 5.925 -12.736 -14.245 1.00 92.88 98 LYS A CA 1
ATOM 807 C C . LYS A 1 98 ? 5.828 -13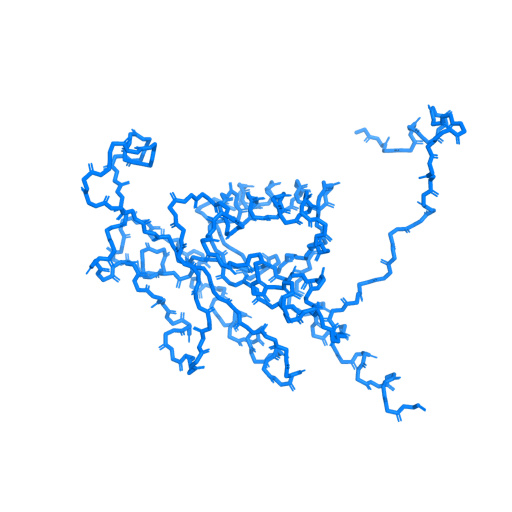.393 -12.864 1.00 92.88 98 LYS A C 1
ATOM 809 O O . LYS A 1 98 ? 6.716 -13.181 -12.034 1.00 92.88 98 LYS A O 1
ATOM 814 N N . ARG A 1 99 ? 4.780 -14.188 -12.624 1.00 92.06 99 ARG A N 1
ATOM 815 C CA . ARG A 1 99 ? 4.503 -14.849 -11.329 1.00 92.06 99 ARG A CA 1
ATOM 816 C C . ARG A 1 99 ? 5.667 -15.701 -10.833 1.00 92.06 99 ARG A C 1
ATOM 818 O O . ARG A 1 99 ? 6.071 -15.589 -9.682 1.00 92.06 99 ARG A O 1
ATOM 825 N N . GLU A 1 100 ? 6.231 -16.501 -11.722 1.00 91.56 100 GLU A N 1
ATOM 826 C CA . GLU A 1 100 ? 7.324 -17.441 -11.484 1.00 91.56 100 GLU A CA 1
ATOM 827 C C . GLU A 1 100 ? 8.695 -16.764 -11.333 1.00 91.56 100 GLU A C 1
ATOM 829 O O . GLU A 1 100 ? 9.682 -17.394 -10.957 1.00 91.56 100 GLU A O 1
ATOM 834 N N . SER A 1 101 ? 8.786 -15.466 -11.626 1.00 93.81 101 SER A N 1
ATOM 835 C CA . SER A 1 101 ? 10.044 -14.740 -11.536 1.00 93.81 101 SER A CA 1
ATOM 836 C C . SER A 1 101 ? 10.426 -14.453 -10.088 1.00 93.81 101 SER A C 1
ATOM 838 O O . SER A 1 101 ? 9.598 -14.024 -9.293 1.00 93.81 101 SER A O 1
ATOM 840 N N . LYS A 1 102 ? 11.728 -14.486 -9.776 1.00 95.88 102 LYS A N 1
ATOM 841 C CA . LYS A 1 102 ? 12.260 -13.971 -8.499 1.00 95.88 102 LYS A CA 1
ATOM 842 C C . LYS A 1 102 ? 11.805 -12.540 -8.177 1.00 95.88 102 LYS A C 1
ATOM 844 O O . LYS A 1 102 ? 11.808 -12.140 -7.018 1.00 95.88 102 LYS A O 1
ATOM 849 N N . TRP A 1 103 ? 11.451 -11.754 -9.194 1.00 96.69 103 TRP A N 1
ATOM 850 C CA . TRP A 1 103 ? 10.982 -10.381 -9.038 1.00 96.69 103 TRP A CA 1
ATOM 851 C C . TRP A 1 103 ? 9.610 -10.280 -8.363 1.00 96.69 103 TRP A C 1
ATOM 853 O O . TRP A 1 103 ? 9.352 -9.266 -7.714 1.00 96.69 103 TRP A O 1
ATOM 863 N N . SER A 1 104 ? 8.767 -11.315 -8.470 1.00 96.50 104 SER A N 1
ATOM 864 C CA . SER A 1 104 ? 7.450 -11.362 -7.823 1.00 96.50 104 SER A CA 1
ATOM 865 C C . SER A 1 104 ? 7.546 -11.580 -6.308 1.00 96.50 104 SER A C 1
ATOM 867 O O . SER A 1 104 ? 6.630 -11.206 -5.574 1.00 96.50 104 SER A O 1
ATOM 869 N N . ALA A 1 105 ? 8.661 -12.132 -5.822 1.00 97.50 105 ALA A N 1
ATOM 870 C CA . ALA A 1 105 ? 8.849 -12.444 -4.413 1.00 97.50 105 ALA A CA 1
ATOM 871 C C . ALA A 1 105 ? 8.878 -11.183 -3.538 1.00 97.50 105 ALA A C 1
ATOM 873 O O . ALA A 1 105 ? 9.413 -10.139 -3.925 1.00 97.50 105 ALA A O 1
ATOM 874 N N . LEU A 1 106 ? 8.354 -11.300 -2.317 1.00 98.38 106 LEU A N 1
ATOM 875 C CA . LEU A 1 106 ? 8.473 -10.267 -1.289 1.00 98.38 106 LEU A CA 1
ATOM 876 C C . LEU A 1 106 ? 9.948 -10.005 -0.949 1.00 98.38 106 LEU A C 1
ATOM 878 O O . LEU A 1 106 ? 10.782 -10.912 -0.947 1.00 98.38 106 LEU A O 1
ATOM 882 N N . ALA A 1 107 ? 10.271 -8.749 -0.658 1.00 98.25 107 ALA A N 1
ATOM 883 C CA . ALA A 1 107 ? 11.593 -8.335 -0.207 1.00 98.25 107 ALA A CA 1
ATOM 884 C C . ALA A 1 107 ? 11.654 -8.238 1.330 1.00 98.25 107 ALA A C 1
ATOM 886 O O . ALA A 1 107 ? 10.615 -8.088 1.980 1.00 98.25 107 ALA A O 1
ATOM 887 N N . PRO A 1 108 ? 12.856 -8.263 1.933 1.00 97.31 108 PRO A N 1
ATOM 888 C CA . PRO A 1 108 ? 13.018 -7.964 3.351 1.00 97.31 108 PRO A CA 1
ATOM 889 C C . PRO A 1 108 ? 1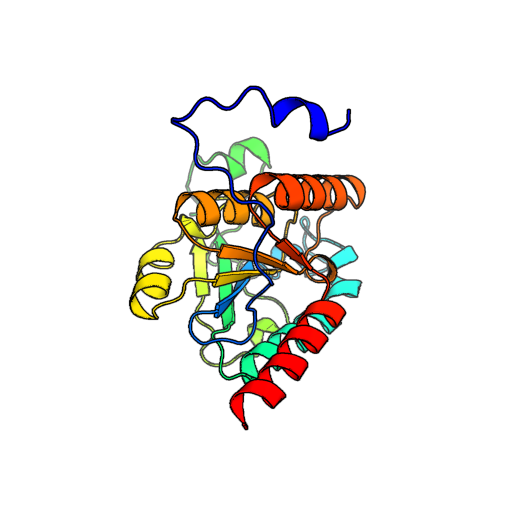2.410 -6.607 3.756 1.00 97.31 108 PRO A C 1
ATOM 891 O O . PRO A 1 108 ? 12.535 -5.634 3.003 1.00 97.31 108 PRO A O 1
ATOM 894 N N . PRO A 1 109 ? 11.770 -6.515 4.937 1.00 97.19 109 PRO A N 1
ATOM 895 C CA . PRO A 1 109 ? 11.664 -7.562 5.963 1.00 97.19 109 PRO A CA 1
ATOM 896 C C . PRO A 1 109 ? 10.488 -8.536 5.767 1.00 97.19 109 PRO A C 1
ATOM 898 O O . PRO A 1 109 ? 10.331 -9.460 6.552 1.00 97.19 109 PRO A O 1
ATOM 901 N N . LEU A 1 110 ? 9.628 -8.355 4.760 1.00 98.06 110 LEU A N 1
ATOM 902 C CA . LEU A 1 110 ? 8.387 -9.138 4.652 1.00 98.06 110 LEU A CA 1
ATOM 903 C C . LEU A 1 110 ? 8.640 -10.624 4.393 1.00 98.06 110 LEU A C 1
ATOM 905 O O . LEU A 1 110 ? 7.856 -11.461 4.826 1.00 98.06 110 LEU A O 1
ATOM 909 N N . ASN A 1 111 ? 9.727 -10.954 3.697 1.00 96.31 111 ASN A N 1
ATOM 910 C CA . ASN A 1 111 ? 10.072 -12.335 3.368 1.00 96.31 111 ASN A CA 1
ATOM 911 C C . ASN A 1 111 ? 10.435 -13.202 4.590 1.00 96.31 111 ASN A C 1
ATOM 913 O O . ASN A 1 111 ? 10.476 -14.420 4.449 1.00 96.31 111 ASN A O 1
ATOM 917 N N . SER A 1 112 ? 10.693 -12.611 5.763 1.00 95.94 112 SER A N 1
ATOM 918 C CA . SER A 1 112 ? 10.937 -13.350 7.009 1.00 95.94 112 SER A CA 1
ATOM 919 C C . SER A 1 112 ? 9.693 -13.482 7.896 1.00 95.94 112 SER A C 1
ATOM 921 O O . SER A 1 112 ? 9.729 -14.199 8.899 1.00 95.94 112 SER A O 1
ATOM 923 N N . LEU A 1 113 ? 8.581 -12.822 7.549 1.00 95.88 113 LEU A N 1
ATOM 924 C CA . LEU A 1 113 ? 7.357 -12.862 8.346 1.00 95.88 113 LEU A CA 1
ATOM 925 C C . LEU A 1 113 ? 6.618 -14.190 8.154 1.00 95.88 113 LEU A C 1
ATOM 927 O O . LEU A 1 113 ? 6.115 -14.500 7.072 1.00 95.88 113 LEU A O 1
ATOM 931 N N . LYS A 1 114 ? 6.498 -14.965 9.236 1.00 92.50 114 LYS A N 1
ATOM 932 C CA . LYS A 1 114 ? 5.719 -16.209 9.249 1.00 92.50 114 LYS A CA 1
ATOM 933 C C . LYS A 1 114 ? 4.225 -15.910 9.098 1.00 92.50 114 LYS A C 1
ATOM 935 O O . LYS A 1 114 ? 3.714 -14.978 9.713 1.00 92.50 114 LYS A O 1
ATOM 940 N N . ASN A 1 115 ? 3.523 -16.736 8.321 1.00 90.62 115 ASN A N 1
ATOM 941 C CA . ASN A 1 115 ? 2.068 -16.664 8.117 1.00 90.62 115 ASN A CA 1
ATOM 942 C C . ASN A 1 115 ? 1.552 -15.310 7.588 1.00 90.62 115 ASN A C 1
ATOM 944 O O . ASN A 1 115 ? 0.388 -14.964 7.797 1.00 90.62 115 ASN A O 1
ATOM 948 N N . LEU A 1 116 ? 2.393 -14.538 6.889 1.00 97.31 116 LEU A N 1
ATOM 949 C CA . LEU A 1 116 ? 1.985 -13.272 6.288 1.00 97.31 116 LEU A CA 1
ATOM 950 C C . LEU A 1 116 ? 0.926 -13.508 5.205 1.00 97.31 116 LEU A C 1
ATOM 952 O O . LEU A 1 116 ? 1.207 -14.060 4.136 1.00 97.31 116 LEU A O 1
ATOM 956 N N . LYS A 1 117 ? -0.303 -13.048 5.456 1.00 98.12 117 LYS A N 1
ATOM 957 C CA . LYS A 1 117 ? -1.372 -13.136 4.463 1.00 98.12 117 LYS A CA 1
ATOM 958 C C . LYS A 1 117 ? -1.090 -12.161 3.320 1.00 98.12 117 LYS A C 1
ATOM 960 O O . LYS A 1 117 ? -1.125 -10.943 3.504 1.00 98.12 117 LYS A O 1
ATOM 965 N N . THR A 1 118 ? -0.837 -12.723 2.143 1.00 98.44 118 THR A N 1
ATOM 966 C CA . THR A 1 118 ? -0.488 -11.978 0.930 1.00 98.44 118 THR A CA 1
ATOM 967 C C . THR A 1 118 ? -1.588 -12.121 -0.116 1.00 98.44 118 THR A C 1
ATOM 969 O O . THR A 1 118 ? -2.132 -13.212 -0.294 1.00 98.44 118 THR A O 1
ATOM 972 N N . PHE A 1 119 ? -1.925 -11.020 -0.787 1.00 98.38 119 PHE A N 1
ATOM 973 C CA . PHE A 1 119 ? -2.941 -10.969 -1.834 1.00 98.38 119 PHE A CA 1
ATOM 974 C C . PHE A 1 119 ? -2.326 -10.516 -3.157 1.00 98.38 119 PHE A C 1
ATOM 976 O O . PHE A 1 119 ? -1.846 -9.389 -3.282 1.00 98.38 119 PHE A O 1
ATOM 983 N N . GLU A 1 120 ? -2.342 -11.400 -4.147 1.00 97.81 120 GLU A N 1
ATOM 984 C CA . GLU A 1 120 ? -1.811 -11.099 -5.471 1.00 97.81 120 GLU A CA 1
ATOM 985 C C . GLU A 1 120 ? -2.811 -10.278 -6.297 1.00 97.81 120 GLU A C 1
ATOM 987 O O . GLU A 1 120 ? -4.020 -10.515 -6.249 1.00 97.81 120 GLU A O 1
ATOM 992 N N . LYS A 1 121 ? -2.307 -9.319 -7.073 1.00 96.75 121 LYS A N 1
ATOM 993 C CA . LYS A 1 121 ? -3.081 -8.495 -8.002 1.00 96.75 121 LYS A CA 1
ATOM 994 C C . LYS A 1 121 ? -2.362 -8.342 -9.340 1.00 96.75 121 LYS A C 1
ATOM 996 O O . LYS A 1 121 ? -1.138 -8.295 -9.398 1.00 96.75 121 LYS A O 1
ATOM 1001 N N . GLU A 1 122 ? -3.154 -8.133 -10.383 1.00 95.06 122 GLU A N 1
ATOM 1002 C CA . GLU A 1 122 ? -2.681 -7.803 -11.736 1.00 95.06 122 GLU A CA 1
ATOM 1003 C C . GLU A 1 122 ? -2.898 -6.306 -12.068 1.00 95.06 122 GLU A C 1
ATOM 1005 O O . GLU A 1 122 ? -2.592 -5.847 -13.167 1.00 95.06 122 GLU A O 1
ATOM 1010 N N . THR A 1 123 ? -3.417 -5.518 -11.113 1.00 95.50 123 THR A N 1
ATOM 1011 C CA . THR A 1 123 ? -3.785 -4.098 -11.275 1.00 95.50 123 THR A CA 1
ATOM 1012 C C . THR A 1 123 ? -3.041 -3.195 -10.282 1.00 95.50 123 THR A C 1
ATOM 1014 O O . THR A 1 123 ? -2.293 -3.661 -9.423 1.00 95.50 123 THR A O 1
ATOM 1017 N N . TYR A 1 124 ? -3.248 -1.873 -10.345 1.00 98.00 124 TYR A N 1
ATOM 1018 C CA . TYR A 1 124 ? -2.679 -0.966 -9.340 1.00 98.00 124 TYR A CA 1
ATOM 1019 C C . TYR A 1 124 ? -3.291 -1.148 -7.946 1.00 98.00 124 TYR A C 1
ATOM 1021 O O . TYR A 1 124 ? -2.563 -1.112 -6.956 1.00 98.00 124 TYR A O 1
ATOM 1029 N N . SER A 1 125 ? -4.611 -1.298 -7.841 1.00 98.56 125 SER A N 1
ATOM 1030 C CA . SER A 1 125 ? -5.289 -1.295 -6.545 1.00 98.56 125 SER A CA 1
ATOM 1031 C C . SER A 1 125 ? -5.250 -2.674 -5.895 1.00 98.56 125 SER A C 1
ATOM 1033 O O . SER A 1 125 ? -5.676 -3.666 -6.481 1.00 98.56 125 SER A O 1
ATOM 1035 N N . ALA A 1 126 ? -4.800 -2.734 -4.640 1.00 98.62 126 ALA A N 1
ATOM 1036 C CA . ALA A 1 126 ? -4.843 -3.951 -3.838 1.00 98.62 126 ALA A CA 1
ATOM 1037 C C . ALA A 1 126 ? -6.267 -4.482 -3.653 1.00 98.62 126 ALA A C 1
ATOM 1039 O O . ALA A 1 126 ? -6.445 -5.684 -3.493 1.00 98.62 126 ALA A O 1
ATOM 1040 N N . PHE A 1 127 ? -7.289 -3.630 -3.741 1.00 98.56 127 PHE A N 1
ATOM 1041 C CA . PHE A 1 127 ? -8.683 -4.052 -3.602 1.00 98.56 127 PHE A CA 1
ATOM 1042 C C . PHE A 1 127 ? -9.224 -4.858 -4.785 1.00 98.56 127 PHE A C 1
ATOM 1044 O O . PHE A 1 127 ? -10.266 -5.491 -4.620 1.00 98.56 127 PHE A O 1
ATOM 1051 N N . GLU A 1 128 ? -8.515 -4.885 -5.916 1.00 97.56 128 GLU A N 1
ATOM 1052 C CA . GLU A 1 128 ? -8.832 -5.784 -7.035 1.00 97.56 128 GLU A CA 1
ATOM 1053 C C . GLU A 1 128 ? -8.207 -7.175 -6.867 1.00 97.56 128 GLU A C 1
ATOM 1055 O O . GLU A 1 128 ? -8.468 -8.068 -7.668 1.00 97.56 128 GLU A O 1
ATOM 1060 N N . SER A 1 129 ? -7.380 -7.387 -5.835 1.00 97.19 129 SER A N 1
ATOM 1061 C CA . SER A 1 129 ? -6.877 -8.728 -5.542 1.00 97.19 129 SER A CA 1
ATOM 1062 C C . SER A 1 129 ? -8.026 -9.661 -5.139 1.00 97.19 129 SER A C 1
ATOM 1064 O O . SER A 1 129 ? -8.872 -9.299 -4.301 1.00 97.19 129 SER A O 1
ATOM 1066 N N . PRO A 1 130 ? -8.063 -10.892 -5.676 1.00 95.88 130 PRO A N 1
ATOM 1067 C CA . PRO A 1 130 ? -9.032 -11.883 -5.246 1.00 95.88 130 PRO A CA 1
ATOM 1068 C C . PRO A 1 130 ? -8.943 -12.125 -3.734 1.00 95.88 130 PRO A C 1
ATOM 1070 O O . PRO A 1 130 ? -7.893 -12.433 -3.174 1.00 95.88 130 PRO A O 1
ATOM 1073 N N . GLY A 1 131 ? -10.079 -11.993 -3.050 1.00 96.75 131 GLY A N 1
ATOM 1074 C CA . GLY A 1 131 ? -10.211 -12.360 -1.642 1.00 96.75 131 GLY A CA 1
ATOM 1075 C C . GLY A 1 131 ? -9.813 -11.298 -0.612 1.00 96.75 131 GLY A C 1
ATOM 1076 O O . GLY A 1 131 ? -10.235 -11.456 0.534 1.00 96.75 131 GLY A O 1
ATOM 1077 N N . LEU A 1 132 ? -9.123 -10.199 -0.961 1.00 98.44 132 LEU A N 1
ATOM 1078 C CA . LEU A 1 132 ? -8.760 -9.168 0.031 1.00 98.44 132 LEU A CA 1
ATOM 1079 C C . LEU A 1 132 ? -9.998 -8.566 0.701 1.00 98.44 132 LEU A C 1
ATOM 1081 O O . LEU A 1 132 ? -10.111 -8.582 1.925 1.00 98.44 132 LEU A O 1
ATOM 1085 N N . CYS A 1 133 ? -10.975 -8.099 -0.083 1.00 97.69 133 CYS A N 1
ATOM 1086 C CA . CYS A 1 133 ? -12.211 -7.533 0.469 1.00 97.69 133 CYS A CA 1
ATOM 1087 C C . CYS A 1 133 ? -12.963 -8.533 1.360 1.00 97.69 133 CYS A C 1
ATOM 1089 O O . CYS A 1 133 ? -13.478 -8.163 2.416 1.00 97.69 133 CYS A O 1
ATOM 1091 N N . ARG A 1 134 ? -13.021 -9.805 0.944 1.00 97.81 134 ARG A N 1
ATOM 1092 C CA . ARG A 1 134 ? -13.680 -10.877 1.703 1.00 97.81 134 ARG A CA 1
ATOM 1093 C C . ARG A 1 134 ? -12.966 -11.114 3.031 1.00 97.81 134 ARG A C 1
ATOM 1095 O O . ARG A 1 134 ? -13.621 -11.172 4.065 1.00 97.81 134 ARG A O 1
ATOM 1102 N N . PHE A 1 135 ? -11.637 -11.189 3.002 1.00 98.00 135 PHE A N 1
ATOM 1103 C CA . PHE A 1 135 ? -10.807 -11.353 4.188 1.00 98.00 135 PHE A CA 1
ATOM 1104 C C . PHE A 1 135 ? -11.004 -10.198 5.172 1.00 98.00 135 PHE A C 1
ATOM 1106 O O . PHE A 1 135 ? -11.294 -10.442 6.342 1.00 98.00 135 PHE A O 1
ATOM 1113 N N . LEU A 1 136 ? -10.914 -8.952 4.697 1.00 97.94 136 LEU A N 1
ATOM 1114 C CA . LEU A 1 136 ? -11.082 -7.758 5.529 1.00 97.94 136 LEU A CA 1
ATOM 1115 C C . LEU A 1 1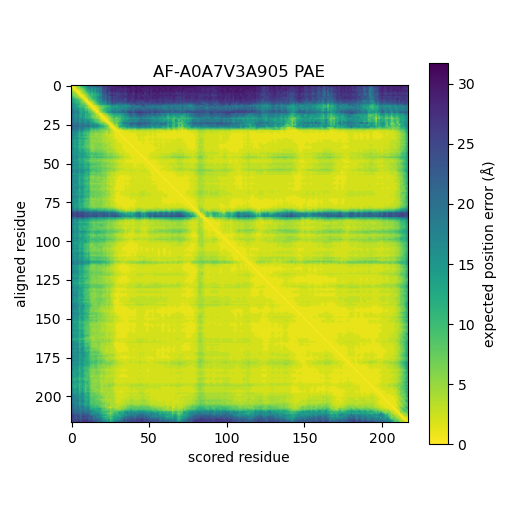36 ? -12.455 -7.741 6.218 1.00 97.94 136 LEU A C 1
ATOM 1117 O O . LEU A 1 136 ? -12.531 -7.510 7.424 1.00 97.94 136 LEU A O 1
ATOM 1121 N N . LYS A 1 137 ? -13.530 -8.051 5.479 1.00 96.38 137 LYS A N 1
ATOM 1122 C CA . LYS A 1 137 ? -14.893 -8.140 6.028 1.00 96.38 137 LYS A CA 1
ATOM 1123 C C . LYS A 1 137 ? -15.029 -9.267 7.055 1.00 96.38 137 LYS A C 1
ATOM 1125 O O . LYS A 1 137 ? -15.547 -9.023 8.142 1.00 96.38 137 LYS A O 1
ATOM 1130 N N . ALA A 1 138 ? -14.526 -10.464 6.746 1.00 97.00 138 ALA A N 1
ATOM 1131 C CA . ALA A 1 138 ? -14.574 -11.618 7.648 1.00 97.00 138 ALA A CA 1
ATOM 1132 C C . ALA A 1 138 ? -13.852 -11.350 8.982 1.00 97.00 138 ALA A C 1
ATOM 1134 O O . ALA A 1 138 ? -14.321 -11.768 10.035 1.00 97.00 138 ALA A O 1
ATOM 1135 N N . HIS A 1 139 ? -12.766 -10.572 8.952 1.00 96.00 139 HIS A N 1
ATOM 1136 C CA . HIS A 1 139 ? -11.996 -10.187 10.140 1.00 96.00 139 HIS A CA 1
ATOM 1137 C C . HIS A 1 139 ? -12.480 -8.874 10.779 1.00 96.00 139 HIS A C 1
ATOM 1139 O O . HIS A 1 139 ? -11.792 -8.306 11.627 1.00 96.00 139 HIS A O 1
ATOM 1145 N N . LYS A 1 140 ? -13.657 -8.368 10.376 1.00 96.56 140 LYS A N 1
ATOM 1146 C CA . LYS A 1 140 ? -14.268 -7.128 10.890 1.00 96.56 140 LYS A CA 1
ATOM 1147 C C . LYS A 1 140 ? -13.322 -5.916 10.814 1.00 96.56 140 LYS A C 1
ATOM 1149 O O . LYS A 1 140 ? -13.388 -5.011 11.650 1.00 96.56 140 LYS A O 1
ATOM 1154 N N . ILE A 1 141 ? -12.451 -5.881 9.804 1.00 97.25 141 ILE A N 1
ATOM 1155 C CA . ILE A 1 141 ? -11.547 -4.758 9.556 1.00 97.25 141 ILE A CA 1
ATOM 1156 C C . ILE A 1 141 ? -12.345 -3.595 8.975 1.00 97.25 141 ILE A C 1
ATOM 1158 O O . ILE A 1 141 ? -13.075 -3.745 8.000 1.00 97.25 141 ILE A O 1
ATOM 1162 N N . LYS A 1 142 ? -12.189 -2.423 9.587 1.00 95.88 142 LYS A N 1
ATOM 1163 C CA . LYS A 1 142 ? -12.817 -1.159 9.174 1.00 95.88 142 LYS A CA 1
ATOM 1164 C C . LYS A 1 142 ? -11.788 -0.098 8.801 1.00 95.88 142 LYS A C 1
ATOM 1166 O O . LYS A 1 142 ? -12.103 0.815 8.048 1.00 95.88 142 LYS A O 1
ATOM 1171 N N . ARG A 1 143 ? -10.573 -0.207 9.342 1.00 96.81 143 ARG A N 1
ATOM 1172 C CA . ARG A 1 143 ? -9.480 0.756 9.181 1.00 96.81 143 ARG A CA 1
ATOM 1173 C C . ARG A 1 143 ? -8.276 0.079 8.558 1.00 96.81 143 ARG A C 1
ATOM 1175 O O . ARG A 1 143 ? -7.895 -1.009 8.984 1.00 96.81 143 ARG A O 1
ATOM 1182 N N . ILE A 1 144 ? -7.668 0.727 7.575 1.00 98.31 144 ILE A N 1
ATOM 1183 C CA . ILE A 1 144 ? -6.519 0.172 6.860 1.00 98.31 144 ILE A CA 1
ATOM 1184 C C . ILE A 1 144 ? -5.422 1.223 6.820 1.00 98.31 144 ILE A C 1
ATOM 1186 O O . ILE A 1 144 ? -5.622 2.321 6.301 1.00 98.31 144 ILE A O 1
ATOM 1190 N N . LEU A 1 145 ? -4.263 0.879 7.377 1.00 98.44 145 LEU A N 1
ATOM 1191 C CA . LEU A 1 145 ? -3.042 1.648 7.212 1.00 98.44 145 LEU A CA 1
ATOM 1192 C C . LEU A 1 145 ? -2.289 1.125 5.992 1.00 98.44 145 LEU A C 1
ATOM 1194 O O . LEU A 1 145 ? -1.858 -0.023 5.976 1.00 98.44 145 LEU A O 1
ATOM 1198 N N . LEU A 1 146 ? -2.127 1.971 4.982 1.00 98.81 146 LEU A N 1
ATOM 1199 C CA . LEU A 1 146 ? -1.375 1.662 3.775 1.00 98.81 146 LEU A CA 1
ATOM 1200 C C . LEU A 1 146 ? 0.094 2.056 3.943 1.00 98.81 146 LEU A C 1
ATOM 1202 O O . LEU A 1 146 ? 0.410 3.154 4.410 1.00 98.81 146 LEU A O 1
ATOM 1206 N N . ALA A 1 147 ? 0.976 1.167 3.503 1.00 98.81 147 ALA A N 1
ATOM 1207 C CA . ALA A 1 147 ? 2.416 1.373 3.390 1.00 98.81 147 ALA A CA 1
ATOM 1208 C C . ALA A 1 147 ? 2.925 0.757 2.074 1.00 98.81 147 ALA A C 1
ATOM 1210 O O . ALA A 1 147 ? 2.189 0.024 1.417 1.00 98.81 147 ALA A O 1
ATOM 1211 N N . GLY A 1 148 ? 4.176 1.020 1.687 1.00 98.62 148 GLY A N 1
ATOM 1212 C CA . GLY A 1 148 ? 4.810 0.359 0.539 1.00 98.62 148 GLY A CA 1
ATOM 1213 C C . GLY A 1 148 ? 4.941 1.223 -0.719 1.00 98.62 148 GLY A C 1
ATOM 1214 O O . GLY A 1 148 ? 5.208 2.428 -0.646 1.00 98.62 148 GLY A O 1
ATOM 1215 N N . VAL A 1 149 ? 4.847 0.608 -1.899 1.00 98.56 149 VAL A N 1
ATOM 1216 C CA . VAL A 1 149 ? 5.241 1.236 -3.171 1.00 98.56 149 VAL A CA 1
ATOM 1217 C C . VAL A 1 149 ? 4.253 0.960 -4.316 1.00 98.56 149 VAL A C 1
ATOM 1219 O O . VAL A 1 149 ? 3.537 -0.023 -4.307 1.00 98.56 149 VAL A O 1
ATOM 1222 N N . GLN A 1 150 ? 4.138 1.814 -5.336 1.00 98.31 150 GLN A N 1
ATOM 1223 C CA . GLN A 1 150 ? 4.615 3.203 -5.362 1.00 98.31 150 GLN A CA 1
ATOM 1224 C C . GLN A 1 150 ? 3.548 4.144 -4.798 1.00 98.31 150 GLN A C 1
ATOM 1226 O O . GLN A 1 150 ? 2.356 3.959 -5.056 1.00 98.31 150 GLN A O 1
ATOM 1231 N N . THR A 1 151 ? 3.975 5.186 -4.080 1.00 98.75 151 THR A N 1
ATOM 1232 C CA . THR A 1 151 ? 3.071 6.146 -3.413 1.00 98.75 151 THR A CA 1
ATOM 1233 C C . THR A 1 151 ? 2.018 6.732 -4.355 1.00 98.75 151 THR A C 1
ATOM 1235 O O . THR A 1 151 ? 0.862 6.880 -3.985 1.00 98.75 151 THR A O 1
ATOM 1238 N N . ASP A 1 152 ? 2.414 7.050 -5.583 1.00 98.44 152 ASP A N 1
ATOM 1239 C CA . ASP A 1 152 ? 1.603 7.715 -6.605 1.00 98.44 152 ASP A CA 1
ATOM 1240 C C . ASP A 1 152 ? 1.068 6.756 -7.684 1.00 98.44 152 ASP A C 1
ATOM 1242 O O . ASP A 1 152 ? 0.661 7.180 -8.768 1.00 98.44 152 ASP A O 1
ATOM 1246 N N . ARG A 1 153 ? 1.126 5.450 -7.409 1.00 98.12 153 ARG A N 1
ATOM 1247 C CA . ARG A 1 153 ? 0.533 4.386 -8.226 1.00 98.12 153 ARG A CA 1
ATOM 1248 C C . ARG A 1 153 ? -0.302 3.488 -7.323 1.00 98.12 153 ARG A C 1
ATOM 1250 O O . ARG A 1 153 ? -1.372 3.907 -6.898 1.00 98.12 153 ARG A O 1
ATOM 1257 N N . CYS A 1 154 ? 0.199 2.300 -6.989 1.00 98.69 154 CYS A N 1
ATOM 1258 C CA . CYS A 1 154 ? -0.540 1.274 -6.261 1.00 98.69 154 CYS A CA 1
ATOM 1259 C C . CYS A 1 154 ? -1.069 1.753 -4.904 1.00 98.69 154 CYS A C 1
ATOM 1261 O O . CYS A 1 154 ? -2.203 1.439 -4.550 1.00 98.69 154 CYS A O 1
ATOM 1263 N N . VAL A 1 155 ? -0.303 2.571 -4.170 1.00 98.88 155 VAL A N 1
ATOM 1264 C CA . VAL A 1 155 ? -0.755 3.122 -2.880 1.00 98.88 155 VAL A CA 1
ATOM 1265 C C . VAL A 1 155 ? -1.911 4.104 -3.076 1.00 98.88 155 VAL A C 1
ATOM 1267 O O . VAL A 1 155 ? -2.946 3.949 -2.435 1.00 98.88 155 VAL A O 1
ATOM 1270 N N . LEU A 1 156 ? -1.778 5.069 -3.993 1.00 98.88 156 LEU A N 1
ATOM 1271 C CA . LEU A 1 156 ? -2.839 6.029 -4.319 1.00 98.88 156 LEU A CA 1
ATOM 1272 C C . LEU A 1 156 ? -4.108 5.335 -4.836 1.00 98.88 156 LEU A C 1
ATOM 1274 O O . LEU A 1 156 ? -5.204 5.628 -4.361 1.00 98.88 156 LEU A O 1
ATOM 1278 N N . ALA A 1 157 ? -3.962 4.392 -5.770 1.00 98.81 157 ALA A N 1
ATOM 1279 C CA . ALA A 1 157 ? -5.081 3.633 -6.324 1.00 98.81 157 ALA A CA 1
ATOM 1280 C C . ALA A 1 157 ? -5.809 2.829 -5.238 1.00 98.81 157 ALA A C 1
ATOM 1282 O O . ALA A 1 157 ? -7.038 2.851 -5.170 1.00 98.81 157 ALA A O 1
ATOM 1283 N N . SER A 1 158 ? -5.054 2.177 -4.348 1.00 98.88 158 SER A N 1
ATOM 1284 C CA . SER A 1 158 ? -5.615 1.433 -3.218 1.00 98.88 158 SER A CA 1
ATOM 1285 C C . SER A 1 158 ? -6.296 2.353 -2.208 1.00 98.88 158 SER A C 1
ATOM 1287 O O . SER A 1 158 ? -7.340 1.994 -1.675 1.00 98.88 158 SER A O 1
ATOM 1289 N N . ALA A 1 159 ? -5.755 3.549 -1.960 1.00 98.88 159 ALA A N 1
ATOM 1290 C CA . ALA A 1 159 ? -6.359 4.509 -1.043 1.00 98.88 159 ALA A CA 1
ATOM 1291 C C . ALA A 1 159 ? -7.733 4.987 -1.529 1.00 98.88 159 ALA A C 1
ATOM 1293 O O . ALA A 1 159 ? -8.682 5.011 -0.750 1.00 98.88 159 ALA A O 1
ATOM 1294 N N . LEU A 1 160 ? -7.856 5.329 -2.814 1.00 98.69 160 LEU A N 1
ATOM 1295 C CA . LEU A 1 160 ? -9.139 5.700 -3.420 1.00 98.69 160 LEU A CA 1
ATOM 1296 C C . LEU A 1 160 ? -10.111 4.511 -3.423 1.00 98.69 160 LEU A C 1
ATOM 1298 O O . LEU A 1 160 ? -11.208 4.603 -2.886 1.00 98.69 160 LEU A O 1
ATOM 1302 N N . SER A 1 161 ? -9.654 3.355 -3.908 1.00 98.62 161 SER A N 1
ATOM 1303 C CA . SER A 1 161 ? -10.463 2.132 -3.970 1.00 98.62 161 SER A CA 1
ATOM 1304 C C . SER A 1 161 ? -10.988 1.668 -2.614 1.00 98.62 161 SER A C 1
ATOM 1306 O O . SER A 1 161 ? -12.106 1.164 -2.523 1.00 98.62 161 SER A O 1
ATOM 1308 N N . GLY A 1 162 ? -10.169 1.777 -1.567 1.00 98.56 162 GLY A N 1
ATOM 1309 C CA . GLY A 1 162 ? -10.548 1.395 -0.214 1.00 98.56 162 GLY A CA 1
ATOM 1310 C C . GLY A 1 162 ? -11.544 2.370 0.403 1.00 98.56 162 GLY A C 1
ATOM 1311 O O . GLY A 1 162 ? -12.487 1.934 1.060 1.00 98.56 162 GLY A O 1
ATOM 1312 N N . PHE A 1 163 ? -11.373 3.666 0.138 1.00 98.38 163 PHE A N 1
ATOM 1313 C CA . PHE A 1 163 ? -12.328 4.694 0.536 1.00 98.38 163 PHE A CA 1
ATOM 1314 C C . PHE A 1 163 ? -13.703 4.464 -0.104 1.00 98.38 163 PHE A C 1
ATOM 1316 O O . PHE A 1 163 ? -14.694 4.401 0.620 1.00 98.38 163 PHE A O 1
ATOM 1323 N N . ASP A 1 164 ? -13.756 4.219 -1.417 1.00 98.19 164 ASP A N 1
ATOM 1324 C CA . ASP A 1 164 ? -15.012 3.942 -2.136 1.00 98.19 164 ASP A CA 1
ATOM 1325 C C . ASP A 1 164 ? -15.709 2.670 -1.629 1.00 98.19 164 ASP A C 1
ATOM 1327 O O . ASP A 1 164 ? -16.930 2.540 -1.676 1.00 98.19 164 ASP A O 1
ATOM 1331 N N . ARG A 1 165 ? -14.935 1.727 -1.080 1.00 97.69 165 ARG A N 1
ATOM 1332 C CA . ARG A 1 165 ? -15.438 0.488 -0.467 1.00 97.69 165 ARG A CA 1
ATOM 1333 C C . ARG A 1 165 ? -15.827 0.643 1.008 1.00 97.69 165 ARG A C 1
ATOM 1335 O O . ARG A 1 165 ? -16.178 -0.350 1.647 1.00 97.69 165 ARG A O 1
ATOM 1342 N N . GLY A 1 166 ? -15.772 1.859 1.552 1.00 96.31 166 GLY A N 1
ATOM 1343 C CA . GLY A 1 166 ? -16.204 2.181 2.912 1.00 96.31 166 GLY A CA 1
ATOM 1344 C C . GLY A 1 166 ? -15.169 1.907 4.007 1.00 96.31 166 GLY A C 1
ATOM 1345 O O . GLY A 1 166 ? -15.525 1.906 5.186 1.00 96.31 166 GLY A O 1
ATOM 1346 N N . PHE A 1 167 ? -13.900 1.676 3.657 1.00 97.38 167 PHE A N 1
ATOM 1347 C CA . PHE A 1 167 ? -12.828 1.560 4.645 1.00 97.38 167 PHE A CA 1
ATOM 1348 C C . PHE A 1 167 ? -12.299 2.938 5.049 1.00 97.38 167 PHE A C 1
ATOM 1350 O O . PHE A 1 167 ? -12.112 3.839 4.233 1.00 97.38 167 PHE A O 1
ATOM 1357 N N . GLU A 1 168 ? -11.976 3.092 6.328 1.00 96.56 168 GLU A N 1
ATOM 1358 C CA . GLU A 1 168 ? -11.245 4.250 6.827 1.00 96.56 168 GLU A CA 1
ATOM 1359 C C . GLU A 1 168 ? -9.758 4.113 6.464 1.00 96.56 168 GLU A C 1
ATOM 1361 O O . GLU A 1 168 ? -9.026 3.315 7.061 1.00 96.56 168 GLU A O 1
ATOM 1366 N N . ILE A 1 169 ? -9.305 4.899 5.487 1.00 98.00 169 ILE A N 1
ATOM 1367 C CA . ILE A 1 169 ? -7.934 4.813 4.979 1.00 98.00 169 ILE A CA 1
ATOM 1368 C C . ILE A 1 169 ? -6.984 5.732 5.746 1.00 98.00 169 ILE A C 1
ATOM 1370 O O . ILE A 1 169 ? -7.219 6.929 5.949 1.00 98.00 169 ILE A O 1
ATOM 1374 N N . MET A 1 170 ? -5.853 5.157 6.134 1.00 97.75 170 MET A N 1
ATOM 1375 C CA . MET A 1 170 ? -4.678 5.854 6.633 1.00 97.75 170 MET A CA 1
ATOM 1376 C C . MET A 1 170 ? -3.481 5.504 5.749 1.00 97.75 170 MET A C 1
ATOM 1378 O O . MET A 1 170 ? -3.433 4.430 5.160 1.00 97.75 170 MET A O 1
ATOM 1382 N N . VAL A 1 171 ? -2.495 6.390 5.669 1.00 98.56 171 VAL A N 1
ATOM 1383 C CA . VAL A 1 171 ? -1.271 6.191 4.888 1.00 98.56 171 VAL A CA 1
ATOM 1384 C C . VAL A 1 171 ? -0.073 6.540 5.759 1.00 98.56 171 VAL A C 1
ATOM 1386 O O . VAL A 1 171 ? 0.002 7.656 6.280 1.00 98.56 171 VAL A O 1
ATOM 1389 N N . ALA A 1 172 ? 0.863 5.601 5.889 1.00 98.12 172 ALA A N 1
ATOM 1390 C CA . ALA A 1 172 ? 2.150 5.813 6.538 1.00 98.12 172 ALA A CA 1
ATOM 1391 C C . ALA A 1 172 ? 3.093 6.532 5.558 1.00 98.12 172 ALA A C 1
ATOM 1393 O O . ALA A 1 172 ? 3.749 5.912 4.719 1.00 98.12 172 ALA A O 1
ATOM 1394 N N . ALA A 1 173 ? 3.110 7.862 5.622 1.00 97.88 173 ALA A N 1
ATOM 1395 C CA . ALA A 1 173 ? 3.757 8.748 4.657 1.00 97.88 173 ALA A CA 1
ATOM 1396 C C . ALA A 1 173 ? 5.245 8.436 4.465 1.00 97.88 173 ALA A C 1
ATOM 1398 O O . ALA A 1 173 ? 5.724 8.363 3.339 1.00 97.88 173 ALA A O 1
ATOM 1399 N N . ASP A 1 174 ? 5.952 8.228 5.572 1.00 97.25 174 ASP A N 1
ATOM 1400 C CA . ASP A 1 174 ? 7.383 7.935 5.648 1.00 97.25 174 ASP A CA 1
ATOM 1401 C C . ASP A 1 174 ? 7.711 6.436 5.553 1.00 97.25 174 ASP A C 1
ATOM 1403 O O . ASP A 1 174 ? 8.879 6.064 5.665 1.00 97.25 174 ASP A O 1
ATOM 1407 N N . VAL A 1 175 ? 6.694 5.601 5.297 1.00 98.00 175 VAL A N 1
ATOM 1408 C CA . VAL A 1 175 ? 6.817 4.177 4.930 1.00 98.00 175 VAL A CA 1
ATOM 1409 C C . VAL A 1 175 ? 6.409 3.922 3.472 1.00 98.00 175 VAL A C 1
ATOM 1411 O O . VAL A 1 175 ? 6.633 2.851 2.908 1.00 98.00 175 VAL A O 1
ATOM 1414 N N . CYS A 1 176 ? 5.847 4.933 2.812 1.00 98.50 176 CYS A N 1
ATOM 1415 C CA . CYS A 1 176 ? 5.574 4.901 1.387 1.00 98.50 176 CYS A CA 1
ATOM 1416 C C . CYS A 1 176 ? 6.782 5.404 0.588 1.00 98.50 176 CYS A C 1
ATOM 1418 O O . CYS A 1 176 ? 7.512 6.292 1.024 1.00 98.50 176 CYS A O 1
ATOM 1420 N N . SER A 1 177 ? 6.992 4.879 -0.619 1.00 98.00 177 SER A N 1
ATOM 1421 C CA . SER A 1 177 ? 8.057 5.367 -1.510 1.00 98.00 177 SER A CA 1
ATOM 1422 C C . SER A 1 177 ? 7.630 5.432 -2.972 1.00 98.00 177 SER A C 1
ATOM 1424 O O . SER A 1 177 ? 6.742 4.713 -3.418 1.00 98.00 177 SER A O 1
ATOM 1426 N N . SER A 1 178 ? 8.258 6.328 -3.729 1.00 96.94 178 SER A N 1
ATOM 1427 C CA . SER A 1 178 ? 8.105 6.460 -5.181 1.00 96.94 178 SER A CA 1
ATOM 1428 C C . SER A 1 178 ? 9.447 6.850 -5.795 1.00 96.94 178 SER A C 1
ATOM 1430 O O . SER A 1 178 ? 10.348 7.321 -5.098 1.00 96.94 178 SER A O 1
ATOM 1432 N N . ARG A 1 179 ? 9.576 6.684 -7.112 1.00 94.00 179 ARG A N 1
ATOM 1433 C CA . ARG A 1 179 ? 10.773 7.060 -7.881 1.00 94.00 179 ARG A CA 1
ATOM 1434 C C . ARG A 1 179 ? 11.033 8.565 -7.898 1.00 94.00 179 ARG A C 1
ATOM 1436 O O . ARG A 1 179 ? 12.164 8.989 -8.093 1.00 94.00 179 ARG A O 1
ATOM 1443 N N . SER A 1 180 ? 9.997 9.377 -7.690 1.00 96.31 180 SER A N 1
ATOM 1444 C CA . SER A 1 180 ? 10.108 10.834 -7.648 1.00 96.31 180 SER A CA 1
ATOM 1445 C C . SER A 1 180 ? 9.585 11.371 -6.325 1.00 96.31 180 SER A C 1
ATOM 1447 O O . SER A 1 180 ? 8.425 11.158 -5.967 1.00 96.31 180 SER A O 1
ATOM 1449 N N . LYS A 1 181 ? 10.422 12.146 -5.625 1.00 96.19 181 LYS A N 1
ATOM 1450 C CA . LYS A 1 181 ? 10.021 12.860 -4.402 1.00 96.19 181 LYS A CA 1
ATOM 1451 C C . LYS A 1 181 ? 8.863 13.828 -4.661 1.00 96.19 181 LYS A C 1
ATOM 1453 O O . LYS A 1 181 ? 8.022 14.015 -3.788 1.00 96.19 181 LYS A O 1
ATOM 1458 N N . PHE A 1 182 ? 8.813 14.436 -5.847 1.00 97.94 182 PHE A N 1
ATOM 1459 C CA . PHE A 1 182 ? 7.720 15.323 -6.238 1.00 97.94 182 PHE A CA 1
ATOM 1460 C C . PHE A 1 182 ? 6.404 14.550 -6.374 1.00 97.94 182 PHE A C 1
ATOM 1462 O O . PHE A 1 182 ? 5.434 14.884 -5.695 1.00 97.94 182 PHE A O 1
ATOM 1469 N N . ARG A 1 183 ? 6.398 13.455 -7.147 1.00 97.94 183 ARG A N 1
ATOM 1470 C CA . ARG A 1 183 ? 5.212 12.597 -7.323 1.00 97.94 183 ARG A CA 1
ATOM 1471 C C . ARG A 1 183 ? 4.745 11.983 -6.001 1.00 97.94 183 ARG A C 1
ATOM 1473 O O . ARG A 1 183 ? 3.552 11.985 -5.722 1.00 97.94 183 ARG A O 1
ATOM 1480 N N . HIS A 1 184 ? 5.681 11.553 -5.151 1.00 98.50 184 HIS A N 1
ATOM 1481 C CA . HIS A 1 184 ? 5.396 11.101 -3.788 1.00 98.50 184 HIS A CA 1
ATOM 1482 C C . HIS A 1 184 ? 4.628 12.161 -2.982 1.00 98.50 184 HIS A C 1
ATOM 1484 O O . HIS A 1 184 ? 3.544 11.878 -2.476 1.00 98.50 184 HIS A O 1
ATOM 1490 N N . ARG A 1 185 ? 5.139 13.400 -2.909 1.00 98.38 185 ARG A N 1
ATOM 1491 C CA . ARG A 1 185 ? 4.473 14.491 -2.174 1.00 98.38 185 ARG A CA 1
ATOM 1492 C C . ARG A 1 185 ? 3.108 14.844 -2.759 1.00 98.38 185 ARG A C 1
ATOM 1494 O O . ARG A 1 185 ? 2.172 15.056 -1.993 1.00 98.38 185 ARG A O 1
ATOM 1501 N N . MET A 1 186 ? 2.984 14.889 -4.086 1.00 98.44 186 MET A N 1
ATOM 1502 C CA . MET A 1 186 ? 1.702 15.155 -4.743 1.00 98.44 186 MET A CA 1
ATOM 1503 C C . MET A 1 186 ? 0.659 14.095 -4.395 1.00 98.44 186 MET A C 1
ATOM 1505 O O . MET A 1 186 ? -0.449 14.444 -3.998 1.00 98.44 186 MET A O 1
ATOM 1509 N N . ALA A 1 187 ? 1.021 12.813 -4.483 1.00 98.62 187 ALA A N 1
ATOM 1510 C CA . ALA A 1 187 ? 0.111 11.722 -4.161 1.00 98.62 187 ALA A CA 1
ATOM 1511 C C . ALA A 1 187 ? -0.298 11.724 -2.685 1.00 98.62 187 ALA A C 1
ATOM 1513 O O . ALA A 1 187 ? -1.478 11.565 -2.383 1.00 98.62 187 ALA A O 1
ATOM 1514 N N . LEU A 1 188 ? 0.641 11.970 -1.763 1.00 98.62 188 LEU A N 1
ATOM 1515 C CA . LEU A 1 188 ? 0.311 12.133 -0.345 1.00 98.62 188 LEU A CA 1
ATOM 1516 C C . LEU A 1 188 ? -0.657 13.298 -0.117 1.00 98.62 188 LEU A C 1
ATOM 1518 O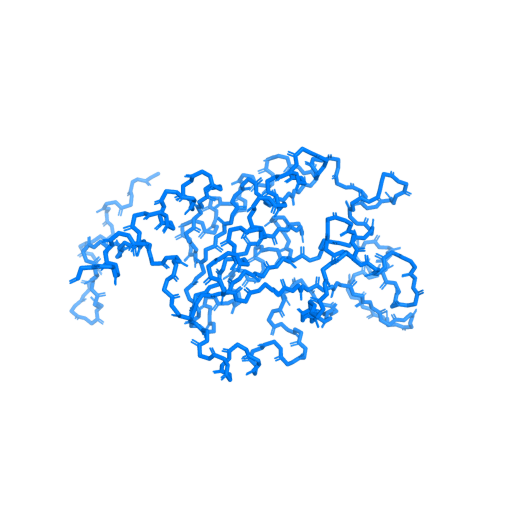 O . LEU A 1 188 ? -1.615 13.154 0.641 1.00 98.62 188 LEU A O 1
ATOM 1522 N N . ASN A 1 189 ? -0.440 14.440 -0.773 1.00 98.25 189 ASN A N 1
ATOM 1523 C CA . ASN A 1 189 ? -1.335 15.584 -0.638 1.00 98.25 189 ASN A CA 1
ATOM 1524 C C . ASN A 1 189 ? -2.737 15.273 -1.181 1.00 98.25 189 ASN A C 1
ATOM 1526 O O . ASN A 1 189 ? -3.717 15.534 -0.489 1.00 98.25 189 ASN A O 1
ATOM 1530 N N . LEU A 1 190 ? -2.819 14.643 -2.357 1.00 98.31 190 LEU A N 1
ATOM 1531 C CA . LEU A 1 190 ? -4.081 14.210 -2.953 1.0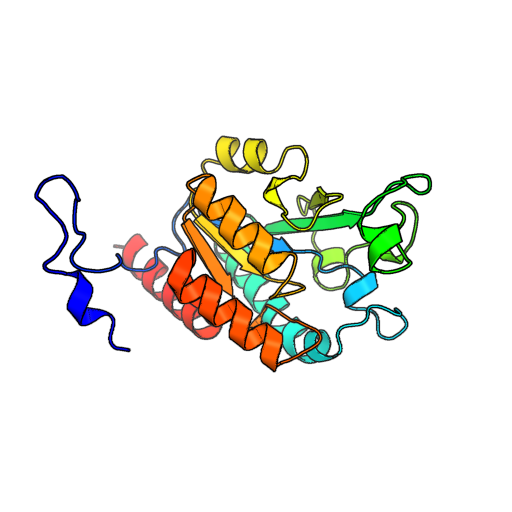0 98.31 190 LEU A CA 1
ATOM 1532 C C . LEU A 1 190 ? -4.832 13.245 -2.027 1.00 98.31 190 LEU A C 1
ATOM 1534 O O . LEU A 1 190 ? -5.997 13.467 -1.716 1.00 98.31 190 LEU A O 1
ATOM 1538 N N . MET A 1 191 ? -4.159 12.215 -1.508 1.00 98.38 191 MET A N 1
ATOM 1539 C CA . MET A 1 191 ? -4.773 11.284 -0.556 1.00 98.38 191 MET A CA 1
ATOM 1540 C C . MET A 1 191 ? -5.259 12.006 0.706 1.00 98.38 191 MET A C 1
ATOM 1542 O O . MET A 1 191 ? -6.380 11.767 1.148 1.00 98.38 191 MET A O 1
ATOM 1546 N N . LYS A 1 192 ? -4.467 12.936 1.260 1.00 97.06 192 LYS A N 1
ATOM 1547 C CA . LYS A 1 192 ? -4.825 13.709 2.462 1.00 97.06 192 LYS A CA 1
ATOM 1548 C C . LYS A 1 192 ? -6.107 14.525 2.277 1.00 97.06 192 LYS A C 1
ATOM 1550 O O . LYS A 1 192 ? -6.927 14.609 3.205 1.00 97.06 192 LYS A O 1
ATOM 1555 N N . THR A 1 193 ? -6.264 15.154 1.114 1.00 95.06 193 THR A N 1
ATOM 1556 C CA . THR A 1 193 ? -7.419 16.005 0.804 1.00 95.06 193 THR A CA 1
ATOM 1557 C C . THR A 1 193 ? -8.636 15.204 0.371 1.00 95.06 193 THR A C 1
ATOM 1559 O O . THR A 1 193 ? -9.747 15.639 0.655 1.00 95.06 193 THR A O 1
ATOM 1562 N N . SER A 1 194 ? -8.438 14.032 -0.234 1.00 94.81 194 SER A N 1
ATOM 1563 C CA . SER A 1 194 ? -9.522 13.282 -0.872 1.00 94.81 194 SER A CA 1
ATOM 1564 C C . SER A 1 194 ? -10.041 12.115 -0.033 1.00 94.81 194 SER A C 1
ATOM 1566 O O . SER A 1 194 ? -11.228 12.077 0.265 1.00 94.81 194 SER A O 1
ATOM 1568 N N . CYS A 1 195 ? -9.183 11.176 0.381 1.00 97.12 195 CYS A N 1
ATOM 1569 C CA . CYS A 1 195 ? -9.653 9.850 0.814 1.00 97.12 195 CYS A CA 1
ATOM 1570 C C . CYS A 1 195 ? -8.992 9.278 2.077 1.00 97.12 195 CYS A C 1
ATOM 1572 O O . CYS A 1 195 ? -9.479 8.289 2.620 1.00 97.12 195 CYS A O 1
ATOM 1574 N N . ALA A 1 196 ? -7.901 9.869 2.571 1.00 97.06 196 ALA A N 1
ATOM 1575 C CA . ALA A 1 196 ? -7.100 9.261 3.626 1.00 97.06 196 ALA A CA 1
ATOM 1576 C C . ALA A 1 196 ? -6.582 10.249 4.672 1.00 97.06 196 ALA A C 1
ATOM 1578 O O . ALA A 1 196 ? -6.461 11.460 4.462 1.00 97.06 196 ALA A O 1
ATOM 1579 N N . ARG A 1 197 ? -6.191 9.697 5.822 1.00 95.75 197 ARG A N 1
ATOM 1580 C CA . ARG A 1 197 ? -5.309 10.380 6.773 1.00 95.75 197 ARG A CA 1
ATOM 1581 C C . ARG A 1 197 ? -3.864 10.031 6.477 1.00 95.75 197 ARG A C 1
ATOM 1583 O O . ARG A 1 197 ? -3.522 8.861 6.398 1.00 95.75 197 ARG A O 1
ATOM 1590 N N . VAL A 1 198 ? -3.014 11.040 6.373 1.00 96.81 198 VAL A N 1
ATOM 1591 C CA . VAL A 1 198 ? -1.587 10.855 6.101 1.00 96.81 198 VAL A CA 1
ATOM 1592 C C . VAL A 1 198 ? -0.816 11.132 7.384 1.00 96.81 198 VAL A C 1
ATOM 1594 O O . VAL A 1 198 ? -0.934 12.228 7.928 1.00 96.81 198 VAL A O 1
ATOM 1597 N N . LEU A 1 199 ? -0.085 10.128 7.867 1.00 95.38 199 LEU A N 1
ATOM 1598 C CA . LEU A 1 199 ? 0.591 10.110 9.167 1.00 95.38 199 LEU A CA 1
ATOM 1599 C C . LEU A 1 199 ? 2.030 9.627 8.996 1.00 95.38 199 LEU A C 1
ATOM 1601 O O . LEU A 1 199 ? 2.307 8.826 8.106 1.00 95.38 199 LEU A O 1
ATOM 1605 N N . LYS A 1 200 ? 2.935 10.073 9.863 1.00 95.38 200 LYS A N 1
ATOM 1606 C CA . LYS A 1 2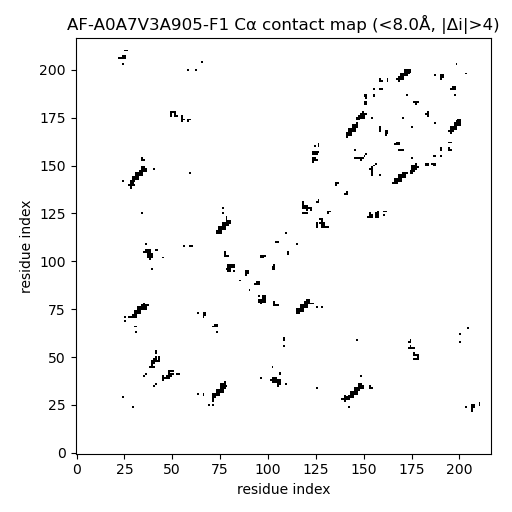00 ? 4.275 9.486 10.004 1.00 95.38 200 LYS A CA 1
ATOM 1607 C C . LYS A 1 200 ? 4.299 8.375 11.055 1.00 95.38 200 LYS A C 1
ATOM 1609 O O . LYS A 1 200 ? 3.455 8.367 11.953 1.00 95.38 200 LYS A O 1
ATOM 1614 N N . VAL A 1 201 ? 5.297 7.489 11.008 1.00 93.00 201 VAL A N 1
ATOM 1615 C CA . VAL A 1 201 ? 5.466 6.410 12.009 1.00 93.00 201 VAL A CA 1
ATOM 1616 C C . VAL A 1 201 ? 5.503 6.958 13.437 1.00 93.00 201 VAL A C 1
ATOM 1618 O O . VAL A 1 201 ? 4.747 6.491 14.280 1.00 93.00 201 VAL A O 1
ATOM 1621 N N . ALA A 1 202 ? 6.251 8.033 13.691 1.00 91.44 202 ALA A N 1
ATOM 1622 C CA . ALA A 1 202 ? 6.310 8.654 15.020 1.00 91.44 202 ALA A CA 1
ATOM 1623 C C . ALA A 1 202 ? 4.946 9.188 15.518 1.00 91.44 202 ALA A C 1
ATOM 1625 O O . ALA A 1 202 ? 4.698 9.304 16.719 1.00 91.44 202 ALA A O 1
ATOM 1626 N N . GLU A 1 203 ? 4.032 9.551 14.613 1.00 91.00 203 GLU A N 1
ATOM 1627 C CA . GLU A 1 203 ? 2.659 9.917 14.984 1.00 91.00 203 GLU A CA 1
ATOM 1628 C C . GLU A 1 203 ? 1.840 8.674 15.337 1.00 91.00 203 GLU A C 1
ATOM 1630 O O . GLU A 1 203 ? 1.114 8.685 16.330 1.00 91.00 203 GLU A O 1
ATOM 1635 N N . LEU A 1 204 ? 1.994 7.595 14.567 1.00 89.94 204 LEU A N 1
ATOM 1636 C CA . LEU A 1 204 ? 1.348 6.310 14.830 1.00 89.94 204 LEU A CA 1
ATOM 1637 C C . LEU A 1 204 ? 1.798 5.717 16.169 1.00 89.94 204 LEU A C 1
ATOM 1639 O O . LEU A 1 204 ? 0.947 5.331 16.960 1.00 89.94 204 LEU A O 1
ATOM 1643 N N . GLU A 1 205 ? 3.093 5.722 16.478 1.00 89.31 205 GLU A N 1
ATOM 1644 C CA . GLU A 1 205 ? 3.629 5.250 17.763 1.00 89.31 205 GLU A CA 1
ATOM 1645 C C . GLU A 1 205 ? 3.025 5.997 18.956 1.00 89.31 205 GLU A C 1
ATOM 1647 O O . GLU A 1 205 ? 2.694 5.395 19.978 1.00 89.31 205 GLU A O 1
ATOM 1652 N N . ARG A 1 206 ? 2.859 7.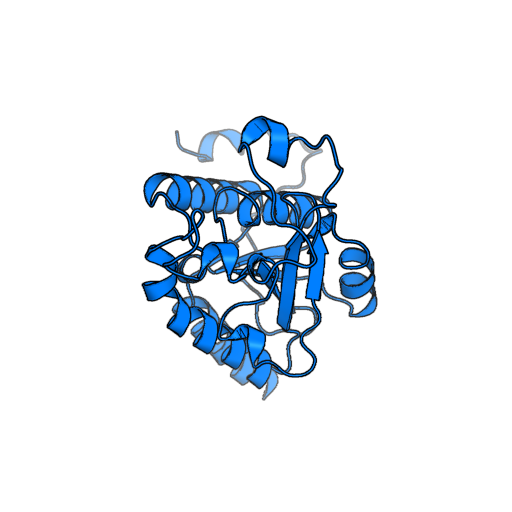322 18.844 1.00 88.00 206 ARG A N 1
ATOM 1653 C CA . ARG A 1 206 ? 2.205 8.122 19.891 1.00 88.00 206 ARG A CA 1
ATOM 1654 C C . ARG A 1 206 ? 0.734 7.749 20.042 1.00 88.00 206 ARG A C 1
ATOM 1656 O O . ARG A 1 206 ? 0.283 7.565 21.167 1.00 88.00 206 ARG A O 1
ATOM 1663 N N . LEU A 1 207 ? 0.014 7.589 18.930 1.00 83.88 207 LEU A N 1
ATOM 1664 C CA . LEU A 1 207 ? -1.397 7.186 18.940 1.00 83.88 207 LEU A CA 1
ATOM 1665 C C . LEU A 1 207 ? -1.601 5.774 19.500 1.00 83.88 207 LEU A C 1
ATOM 1667 O O . LEU A 1 207 ? -2.588 5.523 20.187 1.00 83.88 207 LEU A O 1
ATOM 1671 N N . PHE A 1 208 ? -0.687 4.849 19.206 1.00 83.06 208 PHE A N 1
ATOM 1672 C CA . PHE A 1 208 ? -0.724 3.501 19.759 1.00 83.06 208 PHE A CA 1
ATOM 1673 C C . PHE A 1 208 ? -0.449 3.524 21.263 1.00 83.06 208 PHE A C 1
ATOM 1675 O O . PHE A 1 208 ? -1.186 2.884 22.006 1.00 83.06 208 PHE A O 1
ATOM 1682 N N . ARG A 1 209 ? 0.541 4.292 21.735 1.00 81.25 209 ARG A N 1
ATOM 1683 C CA . ARG A 1 209 ? 0.836 4.417 23.173 1.00 81.25 209 ARG A CA 1
ATOM 1684 C C . ARG A 1 209 ? -0.303 5.059 23.962 1.00 81.25 209 ARG A C 1
ATOM 1686 O O . ARG A 1 209 ? -0.720 4.489 24.961 1.00 81.25 209 ARG A O 1
ATOM 1693 N N . SER A 1 210 ? -0.860 6.176 23.491 1.00 78.12 210 SER A N 1
ATOM 1694 C CA . SER A 1 210 ? -1.952 6.860 24.201 1.00 78.12 210 SER A CA 1
ATOM 1695 C C . SER A 1 210 ? -3.236 6.029 24.280 1.00 78.12 210 SER A C 1
ATOM 1697 O O . SER A 1 210 ? -4.041 6.227 25.172 1.00 78.12 210 SER A O 1
ATOM 1699 N N . GLN A 1 211 ? -3.451 5.106 23.337 1.00 69.69 211 GLN A N 1
ATOM 1700 C CA . GLN A 1 211 ? -4.607 4.203 23.352 1.00 69.69 211 GLN A CA 1
ATOM 1701 C C . GLN A 1 211 ? -4.386 2.952 24.220 1.00 69.69 211 GLN A C 1
ATOM 1703 O O . GLN A 1 211 ? -5.359 2.264 24.487 1.00 69.69 211 GLN A O 1
ATOM 1708 N N . ALA A 1 212 ? -3.154 2.659 24.668 1.00 65.25 212 ALA A N 1
ATOM 1709 C CA . ALA A 1 212 ? -2.904 1.623 25.685 1.00 65.25 212 ALA A CA 1
ATOM 1710 C C . ALA A 1 212 ? -3.430 2.068 27.048 1.00 65.25 212 ALA A C 1
ATOM 1712 O O . ALA A 1 212 ? -4.159 1.345 27.711 1.00 65.25 212 ALA A O 1
ATOM 1713 N N . THR A 1 213 ? -3.068 3.293 27.430 1.00 60.22 213 THR A N 1
ATOM 1714 C CA . THR A 1 213 ? -3.327 3.848 28.762 1.00 60.22 213 THR A CA 1
ATOM 1715 C C . THR A 1 213 ? -4.809 4.096 29.032 1.00 60.22 213 THR A C 1
ATOM 1717 O O . THR A 1 213 ? -5.209 4.191 30.187 1.00 60.22 213 THR A O 1
ATOM 1720 N N . ASP A 1 214 ? -5.611 4.213 27.971 1.00 58.19 214 ASP A N 1
ATOM 1721 C CA . ASP A 1 214 ? -7.064 4.392 28.043 1.00 58.19 214 ASP A CA 1
ATOM 1722 C C . ASP A 1 214 ? -7.832 3.054 28.099 1.00 58.19 214 ASP A C 1
ATOM 1724 O O . ASP A 1 214 ? -9.019 3.069 28.399 1.00 58.19 214 ASP A O 1
ATOM 1728 N N . GLU A 1 215 ? -7.203 1.916 27.768 1.00 55.34 215 GLU A N 1
ATOM 1729 C CA . GLU A 1 215 ? -7.824 0.574 27.830 1.00 55.34 215 GLU A CA 1
ATOM 1730 C C . GLU A 1 215 ? -7.528 -0.154 29.161 1.00 55.34 215 GLU A C 1
ATOM 1732 O O . GLU A 1 215 ? -8.169 -1.157 29.460 1.00 55.34 215 GLU A O 1
ATOM 1737 N N . GLU A 1 216 ? -6.592 0.361 29.967 1.00 51.00 216 GLU A N 1
ATOM 1738 C CA . GLU A 1 216 ? -6.222 -0.151 31.302 1.00 51.00 216 GLU A CA 1
ATOM 1739 C C . GLU A 1 216 ? -6.935 0.578 32.465 1.00 51.00 216 GLU A C 1
ATOM 1741 O O . GLU A 1 216 ? -6.639 0.314 33.631 1.00 51.00 216 GLU A O 1
ATOM 1746 N N . LYS A 1 217 ? -7.869 1.491 32.166 1.00 39.62 217 LYS A N 1
ATOM 1747 C CA . LYS A 1 217 ? -8.734 2.191 33.132 1.00 39.62 217 LYS A CA 1
ATOM 1748 C C . LYS A 1 217 ? -10.194 1.827 32.909 1.00 39.62 217 LYS A C 1
ATOM 1750 O O . LYS A 1 217 ? -10.916 1.733 33.923 1.00 39.62 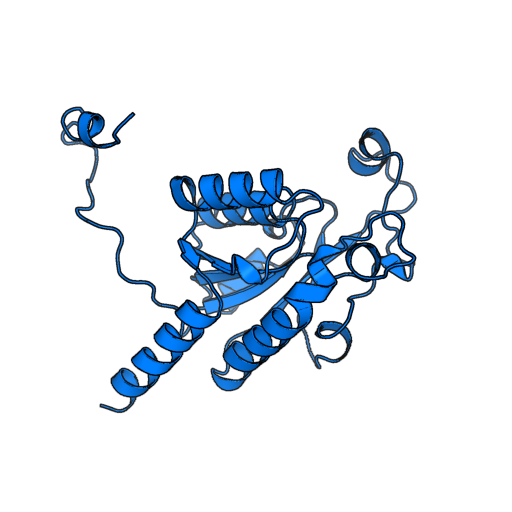217 LYS A O 1
#

Secondary structure (DSSP, 8-state):
--GGGGGGS--TTS---SSPPPP--SSTTEEEEEE--BHHHH-TTSTT--TTHHHHHHHHHHHHHHHHHTT--EEEEEE-B-TT---HHHHHHS---BTTSGGGSBPTTGGG-TT-EEEEESSS-GGGSTTHHHHHHHTT--EEEEEEE-IIIIIHHHHHHHHHTT-EEEEEEEEEE-S-HHHHHHHHHHHHHHTEEEE-HHHHHHHHHHHHHTT--

pLDDT: mean 89.42, std 14.84, range [37.66, 98.88]

Mean predicted aligned error: 6.31 Å

Solvent-accessible surface area (backbone atoms only — not comparable to full-atom values): 12020 Å² total; per-residue (Å²): 133,78,83,76,74,62,75,82,74,62,54,94,90,54,89,81,73,98,65,87,75,84,88,81,70,65,55,93,28,32,31,40,40,36,30,37,55,16,26,34,39,66,34,85,89,30,97,58,41,28,77,61,44,73,80,22,47,67,52,43,51,52,53,50,49,57,32,55,77,66,73,35,54,61,36,36,32,34,55,33,38,68,90,83,60,96,40,70,52,36,73,74,68,74,47,74,42,37,64,90,38,77,45,32,38,59,25,86,73,61,64,75,49,79,90,58,51,68,34,57,19,80,59,58,29,56,71,72,11,75,59,44,61,58,50,37,56,77,66,57,43,46,31,39,38,37,32,27,34,33,26,64,42,26,45,42,41,25,39,50,53,36,30,78,71,69,33,49,31,31,31,33,56,63,38,35,33,39,88,38,73,66,51,29,52,50,31,52,51,50,36,48,74,72,42,29,48,70,40,44,64,77,54,51,55,49,51,42,53,60,55,50,67,66,74,79,112

Nearest PDB structures (foldseek):
  3hb7-assembly4_G  TM=8.958E-01  e=4.296E-14  Alkaliphilus metalliredigens QYMF
  3r77-assembly1_A  TM=8.424E-01  e=3.073E-13  Pseudomonas fluorescens
  1nf8-assembly1_A-2  TM=8.543E-01  e=1.705E-12  Pseudomonas aeruginosa
  1nf9-assembly1_A-2  TM=8.516E-01  e=1.936E-12  Pseudomonas aeruginosa
  7l6j-assembly1_A  TM=8.536E-01  e=6.464E-12  Stenotrophomonas maltophilia K279a